Protein AF-A0A1H0LRN4-F1 (afdb_monomer)

InterPro domains:
  IPR011989 Armadillo-like helical [G3DSA:1.25.10.10] (49-184)
  IPR016024 Armadillo-type fold [SSF48371] (71-179)
  IPR021133 HEAT, type 2 [PS50077] (153-189)

Nearest PDB structures (foldseek):
  6veh-assembly1_A  TM=6.100E-01  e=1.090E-03  synthetic construct
  3l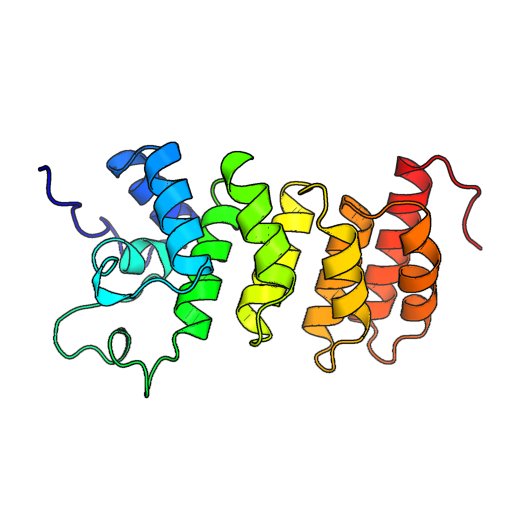tj-assembly1_A  TM=6.346E-01  e=2.729E-03  synthetic construct
  7p0h-assembly2_B  TM=6.155E-01  e=4.520E-03  synthetic construct
  7q1f-assembly2_T  TM=6.234E-01  e=6.524E-03  synthetic construct
  8aw4-assembly1_A  TM=6.725E-01  e=1.709E-02  synthetic construct

Secondary structure (DSSP, 8-state):
-PPPPPPS-TTS-HHHHHHHHHHHH-HHHHHHHHHHHHTT--GGGGTTTHHHHHS----TT-GGG-TTTS-HHHHHHHHHHHHHHS--GGGHHHHHHHTT-SSHHHHHHHHHHHHHHT-TT-HHHHHHHTT-SSHHHHHHHHHHHHHH--GGGHHHHHGGGG-SSHHHHHHHHHHHHHHHHHTTPPP--

Solvent-accessible surface area (backbone atoms only — not comparable to full-atom values): 10062 Å² total; per-residue (Å²): 128,86,74,80,67,78,70,96,57,52,86,49,57,54,69,56,31,44,50,54,50,32,74,73,59,35,64,70,58,44,49,52,52,22,42,39,28,41,73,62,50,67,62,82,84,40,49,75,52,48,33,33,58,67,51,45,75,61,54,95,88,37,61,68,69,35,53,88,80,37,48,62,58,56,51,16,22,33,14,33,47,43,46,59,70,55,79,62,77,89,46,37,65,52,38,39,55,27,36,69,44,94,46,70,57,26,17,41,30,21,27,51,29,28,34,74,70,48,32,70,80,31,28,68,38,23,57,65,34,52,72,43,90,51,60,69,40,20,25,33,13,24,43,17,32,26,52,38,36,57,82,89,44,49,62,68,36,55,65,28,54,73,40,94,47,68,66,30,18,56,26,13,53,56,14,51,54,38,37,28,68,74,68,73,47,74,87,80,130

Radius of gyration: 17.86 Å; Cα contacts (8 Å, |Δi|>4): 316; chains: 1; bounding box: 48×27×54 Å

Mean predicted aligned error: 3.23 Å

Foldseek 3Di:
DPDQDADPQLPDDLLVLLVVSCVRQPQVRLLVQLLCLLVPHQCVVVQRPVSSLPSDHDDVPDLCNPCVSPPSLVSSLSSLSSCLNGHDLVCLVSLLVQLPDPDLRSVLSSLSNCLRVVRENNLVSLLVQCPPPDLSSVLSSLSNCLRHNAPVCLVSLVVQCPPPDPSNVVSSVSSNVSRCVVHVNDDDD

pLDDT: mean 96.07, std 6.99, range [45.97, 98.94]

Structure (mmCIF, N/CA/C/O backbone):
data_AF-A0A1H0LRN4-F1
#
_entry.id   AF-A0A1H0LRN4-F1
#
loop_
_atom_site.group_PDB
_atom_site.id
_atom_site.type_symbol
_atom_site.label_atom_id
_atom_site.label_alt_id
_atom_site.label_comp_id
_atom_site.label_asym_id
_atom_site.label_entity_id
_atom_site.label_seq_id
_atom_site.pdbx_PDB_ins_code
_atom_site.Cartn_x
_atom_site.Cartn_y
_atom_site.Cartn_z
_atom_site.occupancy
_atom_site.B_iso_or_equiv
_atom_site.auth_seq_id
_atom_site.auth_comp_id
_atom_site.auth_asym_id
_atom_site.auth_atom_id
_atom_site.pdbx_PDB_model_num
ATOM 1 N N . MET A 1 1 ? 8.352 -4.056 -31.656 1.00 45.97 1 MET A N 1
ATOM 2 C CA . MET A 1 1 ? 8.046 -3.794 -30.234 1.00 45.97 1 MET A CA 1
ATOM 3 C C . MET A 1 1 ? 9.053 -2.771 -29.750 1.00 45.97 1 MET A C 1
ATOM 5 O O . MET A 1 1 ? 10.242 -3.058 -29.807 1.00 45.97 1 MET A O 1
ATOM 9 N N . SER A 1 2 ? 8.610 -1.554 -29.429 1.00 54.47 2 SER A N 1
ATOM 10 C CA . SER A 1 2 ? 9.516 -0.512 -28.933 1.00 54.47 2 SER A CA 1
ATOM 11 C C . SER A 1 2 ? 10.095 -0.978 -27.598 1.00 54.47 2 SER A C 1
ATOM 13 O O . SER A 1 2 ? 9.341 -1.268 -26.675 1.00 54.47 2 SER A O 1
ATOM 15 N N . ARG A 1 3 ? 11.416 -1.143 -27.528 1.00 84.56 3 ARG A N 1
ATOM 16 C CA . ARG A 1 3 ? 12.133 -1.520 -26.307 1.00 84.56 3 ARG A CA 1
ATOM 17 C C . ARG A 1 3 ? 11.965 -0.374 -25.305 1.00 84.56 3 ARG A C 1
ATOM 19 O O . ARG A 1 3 ? 12.307 0.753 -25.651 1.00 84.56 3 ARG A O 1
ATOM 26 N N . LEU A 1 4 ? 11.426 -0.645 -24.113 1.00 93.50 4 LEU A N 1
ATOM 27 C CA . LEU A 1 4 ? 11.363 0.338 -23.024 1.00 93.50 4 LEU A CA 1
ATOM 28 C C . LEU A 1 4 ? 12.795 0.860 -22.770 1.00 93.50 4 LEU A C 1
ATOM 30 O O . LEU A 1 4 ? 13.677 0.031 -22.508 1.00 93.50 4 LEU A O 1
ATOM 34 N N . PRO A 1 5 ? 13.076 2.168 -22.942 1.00 95.69 5 PRO A N 1
ATOM 35 C CA . PRO A 1 5 ? 14.395 2.717 -22.635 1.00 95.69 5 PRO A CA 1
ATOM 36 C C . PRO A 1 5 ? 14.685 2.626 -21.125 1.00 95.69 5 PRO A C 1
ATOM 38 O O . PRO A 1 5 ? 13.763 2.410 -20.344 1.00 95.69 5 PRO A O 1
ATOM 41 N N . PRO A 1 6 ? 15.952 2.752 -20.691 1.00 95.81 6 PRO A N 1
ATOM 42 C CA . PRO A 1 6 ? 16.257 2.946 -19.275 1.00 95.81 6 PRO A CA 1
ATOM 43 C C . PRO A 1 6 ? 15.811 4.346 -18.800 1.00 95.81 6 PRO A C 1
ATOM 45 O O . PRO A 1 6 ? 15.678 5.243 -19.641 1.00 95.81 6 PRO A O 1
ATOM 48 N N . PRO A 1 7 ? 15.652 4.564 -17.477 1.00 97.69 7 PRO A N 1
ATOM 49 C CA . PRO A 1 7 ? 15.333 5.880 -16.930 1.00 97.69 7 PRO A CA 1
ATOM 50 C C . PRO A 1 7 ? 16.326 6.964 -17.358 1.00 97.69 7 PRO A C 1
ATOM 52 O O . PRO A 1 7 ? 17.534 6.717 -17.393 1.00 97.69 7 PRO A O 1
ATOM 55 N N . ARG A 1 8 ? 15.831 8.179 -17.631 1.00 97.75 8 ARG A N 1
ATOM 56 C CA . ARG A 1 8 ? 16.677 9.335 -17.997 1.00 97.75 8 ARG A CA 1
ATOM 57 C C . ARG A 1 8 ? 17.650 9.727 -16.882 1.00 97.75 8 ARG A C 1
ATOM 59 O O . ARG A 1 8 ? 18.784 10.098 -17.168 1.00 97.75 8 ARG A O 1
ATOM 66 N N . ASP A 1 9 ? 17.189 9.652 -15.638 1.00 97.88 9 ASP A N 1
ATOM 67 C CA . ASP A 1 9 ? 17.959 9.912 -14.423 1.00 97.88 9 ASP A CA 1
ATOM 68 C C . ASP A 1 9 ? 17.519 8.920 -13.343 1.00 97.88 9 ASP A C 1
ATOM 70 O O . ASP A 1 9 ? 16.452 9.073 -12.754 1.00 97.88 9 ASP A O 1
ATOM 74 N N . LEU A 1 10 ? 18.325 7.881 -13.107 1.00 97.12 10 LEU A N 1
ATOM 75 C CA . LEU A 1 10 ? 17.999 6.816 -12.153 1.00 97.12 10 LEU A CA 1
ATOM 76 C C . LEU A 1 10 ? 17.983 7.306 -10.695 1.00 97.12 10 LEU A C 1
ATOM 78 O O . LEU A 1 10 ? 17.323 6.694 -9.857 1.00 97.12 10 LEU A O 1
ATOM 82 N N . GLU A 1 11 ? 18.679 8.403 -10.392 1.00 97.56 11 GLU A N 1
ATOM 83 C CA . GLU A 1 11 ? 18.747 8.975 -9.044 1.00 97.56 11 GLU A CA 1
ATOM 84 C C . GLU A 1 11 ? 17.559 9.902 -8.740 1.00 97.56 11 GLU A C 1
ATOM 86 O O . GLU A 1 11 ? 17.390 10.364 -7.606 1.00 97.56 11 GLU A O 1
ATOM 91 N N . ALA A 1 12 ? 16.696 10.154 -9.730 1.00 98.19 12 ALA A N 1
ATOM 92 C CA . ALA A 1 12 ? 15.503 10.960 -9.550 1.00 98.19 12 ALA A CA 1
ATOM 93 C C . ALA A 1 12 ? 14.559 10.357 -8.486 1.00 98.19 12 ALA A C 1
ATOM 95 O O . ALA A 1 12 ? 14.474 9.137 -8.311 1.00 98.19 12 ALA A O 1
ATOM 96 N N . PRO A 1 13 ? 13.763 11.190 -7.787 1.00 98.12 13 PRO A N 1
ATOM 97 C CA . PRO A 1 13 ? 12.775 10.692 -6.837 1.00 98.12 13 PRO A CA 1
ATOM 98 C C . PRO A 1 13 ? 11.816 9.682 -7.482 1.00 98.12 13 PRO A C 1
ATOM 100 O O . PRO A 1 13 ? 11.307 9.929 -8.573 1.00 98.12 13 PRO A O 1
ATOM 103 N N . ILE A 1 14 ? 11.468 8.604 -6.771 1.00 97.50 14 ILE A N 1
ATOM 104 C CA . ILE A 1 14 ? 10.595 7.528 -7.288 1.00 97.50 14 ILE A CA 1
ATOM 105 C C . ILE A 1 14 ? 9.316 8.028 -7.992 1.00 97.50 14 ILE A C 1
ATOM 107 O O . ILE A 1 14 ? 9.006 7.515 -9.063 1.00 97.50 14 ILE A O 1
ATOM 111 N N . PRO A 1 15 ? 8.575 9.043 -7.498 1.00 97.75 15 PRO A N 1
ATOM 112 C CA . PRO A 1 15 ? 7.403 9.542 -8.222 1.00 97.75 15 PRO A CA 1
ATOM 113 C C . PRO A 1 15 ? 7.721 10.110 -9.614 1.00 97.75 15 PRO A C 1
ATOM 115 O O . PRO A 1 15 ? 6.853 10.103 -10.481 1.00 97.75 15 PRO A O 1
ATOM 118 N N . VAL A 1 16 ? 8.928 10.649 -9.821 1.00 98.44 16 VAL A N 1
ATOM 119 C CA . VAL A 1 16 ? 9.401 11.135 -11.126 1.00 98.44 16 VAL A CA 1
ATOM 120 C C . VAL A 1 16 ? 9.649 9.949 -12.052 1.00 98.44 16 VAL A C 1
ATOM 122 O O . VAL A 1 16 ? 9.094 9.930 -13.146 1.00 98.44 16 VAL A O 1
ATOM 125 N N . LEU A 1 17 ? 10.379 8.937 -11.576 1.00 98.62 17 LEU A N 1
ATOM 126 C CA . LEU A 1 17 ? 10.634 7.705 -12.324 1.00 98.62 17 LEU A CA 1
ATOM 127 C C . LEU A 1 17 ? 9.333 6.995 -12.725 1.00 98.62 17 LEU A C 1
ATOM 129 O O . LEU A 1 17 ? 9.147 6.638 -13.883 1.00 98.62 17 LEU A O 1
ATOM 133 N N . VAL A 1 18 ? 8.388 6.842 -11.793 1.00 98.44 18 VAL A N 1
ATOM 134 C CA . VAL A 1 18 ? 7.088 6.211 -12.071 1.00 98.44 18 VAL A CA 1
ATOM 135 C C . VAL A 1 18 ? 6.316 6.972 -13.153 1.00 98.44 18 VAL A C 1
ATOM 137 O O . VAL A 1 18 ? 5.726 6.350 -14.032 1.00 98.44 18 VAL A O 1
ATOM 140 N N . ARG A 1 19 ? 6.326 8.312 -13.133 1.00 98.25 19 ARG A N 1
ATOM 141 C CA . ARG A 1 19 ? 5.667 9.104 -14.185 1.00 98.25 19 ARG A CA 1
ATOM 142 C C . ARG A 1 19 ? 6.342 8.932 -15.541 1.00 98.25 19 ARG A C 1
ATOM 144 O O . ARG A 1 19 ? 5.637 8.768 -16.528 1.00 98.25 19 ARG A O 1
ATOM 151 N N . GLU A 1 20 ? 7.672 8.910 -15.585 1.00 98.50 20 GLU A N 1
ATOM 152 C CA . GLU A 1 20 ? 8.417 8.638 -16.820 1.00 98.50 20 GLU A CA 1
ATOM 153 C C . GLU A 1 20 ? 8.073 7.251 -17.389 1.00 98.50 20 GLU A C 1
ATOM 155 O O . GLU A 1 20 ? 7.836 7.105 -18.586 1.00 98.50 20 GLU A O 1
ATOM 160 N N . LEU A 1 21 ? 7.957 6.234 -16.534 1.00 98.25 21 LEU A N 1
ATOM 161 C CA . LEU A 1 21 ? 7.525 4.905 -16.961 1.00 98.25 21 LEU A CA 1
ATOM 162 C C . LEU A 1 21 ? 6.124 4.927 -17.589 1.00 98.25 21 LEU A C 1
ATOM 164 O O . LEU A 1 21 ? 5.896 4.299 -18.623 1.00 98.25 21 LEU A O 1
ATOM 168 N N . VAL A 1 22 ? 5.190 5.665 -16.988 1.00 98.06 22 VAL A N 1
ATOM 169 C CA . VAL A 1 22 ? 3.825 5.817 -17.514 1.00 98.06 22 VAL A CA 1
ATOM 170 C C . VAL A 1 22 ? 3.815 6.572 -18.844 1.00 98.06 22 VAL A C 1
ATOM 172 O O . VAL A 1 22 ? 3.039 6.206 -19.724 1.00 98.06 22 VAL A O 1
ATOM 175 N N . GLU A 1 23 ? 4.692 7.562 -19.046 1.00 97.88 23 GLU A N 1
ATOM 176 C CA . GLU A 1 23 ? 4.874 8.218 -20.354 1.00 97.88 23 GLU A CA 1
ATOM 177 C C . GLU A 1 23 ? 5.292 7.216 -21.443 1.00 97.88 23 GLU A C 1
ATOM 179 O O . GLU A 1 23 ? 4.891 7.355 -22.599 1.00 97.88 23 GLU A O 1
ATOM 184 N N . HIS A 1 24 ? 6.081 6.197 -21.086 1.00 97.38 24 HIS A N 1
ATOM 185 C CA . HIS A 1 24 ? 6.545 5.174 -22.022 1.00 97.38 24 HIS A CA 1
ATOM 186 C C . HIS A 1 24 ? 5.536 4.047 -22.272 1.00 97.38 24 HIS A C 1
ATOM 188 O O . HIS A 1 24 ? 5.410 3.593 -23.410 1.00 97.38 24 HIS A O 1
ATOM 194 N N . LEU A 1 25 ? 4.846 3.574 -21.230 1.00 96.06 25 LEU A N 1
ATOM 195 C CA . LEU A 1 25 ? 3.952 2.412 -21.305 1.00 96.06 25 LEU A CA 1
ATOM 196 C C . LEU A 1 25 ? 2.483 2.775 -21.561 1.00 96.06 25 LEU A C 1
ATOM 198 O O . LEU A 1 25 ? 1.741 1.971 -22.123 1.00 96.06 25 LEU A O 1
ATOM 202 N N . GLY A 1 26 ? 2.053 3.962 -21.135 1.00 96.88 26 GLY A N 1
ATOM 203 C CA . GLY A 1 26 ? 0.645 4.290 -20.922 1.00 96.88 26 GLY A CA 1
ATOM 204 C C . GLY A 1 26 ? 0.119 3.783 -19.571 1.00 96.88 26 GLY A C 1
ATOM 205 O O . GLY A 1 26 ? 0.697 2.894 -18.945 1.00 96.88 26 GLY A O 1
ATOM 206 N N . GLY A 1 27 ? -1.004 4.354 -19.119 1.00 96.00 27 GLY A N 1
ATOM 207 C CA . GLY A 1 27 ? -1.574 4.087 -17.791 1.00 96.00 27 GLY A CA 1
ATOM 208 C C . GLY A 1 27 ? -2.014 2.636 -17.578 1.00 96.00 27 GLY A C 1
ATOM 209 O O . GLY A 1 27 ? -1.549 1.992 -16.644 1.00 96.00 27 GLY A O 1
ATOM 210 N N . ALA A 1 28 ? -2.854 2.089 -18.463 1.00 96.25 28 ALA A N 1
ATOM 211 C CA . ALA A 1 28 ? -3.372 0.728 -18.293 1.00 96.25 28 ALA A CA 1
ATOM 212 C C . ALA A 1 28 ? -2.270 -0.359 -18.320 1.00 96.25 28 ALA A C 1
ATOM 214 O O . ALA A 1 28 ? -2.266 -1.207 -17.427 1.00 96.25 28 ALA A O 1
ATOM 215 N N . PRO A 1 29 ? -1.285 -0.336 -19.246 1.00 97.06 29 PRO A N 1
ATOM 216 C CA . PRO A 1 29 ? -0.165 -1.279 -19.190 1.00 97.06 29 PRO A CA 1
ATOM 217 C C . PRO A 1 29 ? 0.711 -1.116 -17.942 1.00 97.06 29 PRO A C 1
ATOM 219 O O . PRO A 1 29 ? 1.163 -2.112 -17.385 1.00 97.06 29 PRO A O 1
ATOM 222 N N . PHE A 1 30 ? 0.927 0.116 -17.468 1.00 98.19 30 PHE A N 1
ATOM 223 C CA . PHE A 1 30 ? 1.636 0.357 -16.209 1.00 98.19 30 PHE A CA 1
ATOM 224 C C . PHE A 1 30 ? 0.916 -0.283 -15.014 1.00 98.19 30 PHE A C 1
ATOM 226 O O . PHE A 1 30 ? 1.556 -0.942 -14.191 1.00 98.19 30 PHE A O 1
ATOM 233 N N . VAL A 1 31 ? -0.407 -0.115 -14.936 1.00 98.44 31 VAL A N 1
ATOM 234 C CA . VAL A 1 31 ? -1.234 -0.711 -13.880 1.00 98.44 31 VAL A CA 1
ATOM 235 C C . VAL A 1 31 ? -1.128 -2.231 -13.928 1.00 98.44 31 VAL A C 1
ATOM 237 O O . VAL A 1 31 ? -0.822 -2.829 -12.902 1.00 98.44 31 VAL A O 1
ATOM 240 N N . ALA A 1 32 ? -1.267 -2.834 -15.114 1.00 98.19 32 ALA A N 1
ATOM 241 C CA . ALA A 1 32 ? -1.150 -4.280 -15.296 1.00 98.19 32 ALA A CA 1
ATOM 242 C C . ALA A 1 32 ? 0.199 -4.827 -14.800 1.00 98.19 32 ALA A C 1
ATOM 244 O O . ALA A 1 32 ? 0.230 -5.815 -14.071 1.00 98.19 32 ALA A O 1
ATOM 245 N N . VAL A 1 33 ? 1.311 -4.154 -15.121 1.00 98.25 33 VAL A N 1
ATOM 246 C CA . VAL A 1 33 ? 2.639 -4.543 -14.618 1.00 98.25 33 VAL A CA 1
ATOM 247 C C . VAL A 1 33 ? 2.715 -4.435 -13.096 1.00 98.25 33 VAL A C 1
ATOM 249 O O . VAL A 1 33 ? 3.216 -5.339 -12.433 1.00 98.25 33 VAL A O 1
ATOM 252 N N . CYS A 1 34 ? 2.207 -3.350 -12.510 1.00 98.69 34 CYS A N 1
ATOM 253 C CA . CYS A 1 34 ? 2.243 -3.180 -11.059 1.00 98.69 34 CYS A CA 1
ATOM 254 C C . CYS A 1 34 ? 1.401 -4.231 -10.323 1.00 98.69 34 CYS A C 1
ATOM 256 O O . CYS A 1 34 ? 1.823 -4.709 -9.269 1.00 98.69 34 CYS A O 1
ATOM 258 N N . THR A 1 35 ? 0.236 -4.596 -10.867 1.00 98.69 35 THR A N 1
ATOM 259 C CA . THR A 1 35 ? -0.619 -5.647 -10.301 1.00 98.69 35 THR A CA 1
ATOM 260 C C . THR A 1 35 ? -0.006 -7.033 -10.458 1.00 98.69 35 THR A C 1
ATOM 262 O O . THR A 1 35 ? -0.105 -7.833 -9.536 1.00 98.69 35 THR A O 1
ATOM 265 N N . ASP A 1 36 ? 0.669 -7.303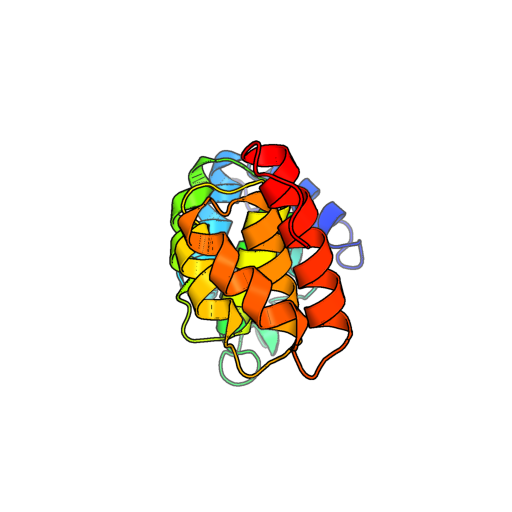 -11.577 1.00 98.38 36 ASP A N 1
ATOM 266 C CA . ASP A 1 36 ? 1.348 -8.578 -11.832 1.00 98.38 36 ASP A CA 1
ATOM 267 C C . ASP A 1 36 ? 2.537 -8.773 -10.876 1.00 98.38 36 ASP A C 1
ATOM 269 O O . ASP A 1 36 ? 2.642 -9.782 -10.176 1.00 98.38 36 ASP A O 1
ATOM 273 N N . LEU A 1 37 ? 3.363 -7.730 -10.722 1.00 98.44 37 LEU A N 1
ATOM 274 C CA . LEU A 1 37 ? 4.436 -7.695 -9.728 1.00 98.44 37 LEU A CA 1
ATOM 275 C C . LEU A 1 37 ? 3.902 -7.877 -8.306 1.00 98.44 37 LEU A C 1
ATOM 277 O O . LEU A 1 37 ? 4.460 -8.668 -7.555 1.00 98.44 37 LEU A O 1
ATOM 281 N N . LEU A 1 38 ? 2.825 -7.177 -7.927 1.00 98.69 38 LEU A N 1
ATOM 282 C CA . LEU A 1 38 ? 2.179 -7.352 -6.620 1.00 98.69 38 LEU A CA 1
ATOM 283 C C . LEU A 1 38 ? 1.654 -8.784 -6.428 1.00 98.69 38 LEU A C 1
ATOM 285 O O . LEU A 1 38 ? 1.773 -9.329 -5.335 1.00 98.69 38 LEU A O 1
ATOM 289 N N . GLY A 1 39 ? 1.135 -9.402 -7.490 1.00 97.94 39 GLY A N 1
ATOM 290 C CA . GLY A 1 39 ? 0.679 -10.792 -7.516 1.00 97.94 39 GLY A CA 1
ATOM 291 C C . GLY A 1 39 ? 1.797 -11.836 -7.436 1.00 97.94 39 GLY A C 1
ATOM 292 O O . GLY A 1 39 ? 1.503 -13.022 -7.316 1.00 97.94 39 GLY A O 1
ATOM 293 N N . GLY A 1 40 ? 3.067 -11.416 -7.459 1.00 97.25 40 GLY A N 1
ATOM 294 C CA . GLY A 1 40 ? 4.217 -12.312 -7.350 1.00 97.25 40 GLY A CA 1
ATOM 295 C C . GLY A 1 40 ? 4.693 -12.890 -8.679 1.00 97.25 40 GLY A C 1
ATOM 296 O O . GLY A 1 40 ? 5.280 -13.971 -8.679 1.00 97.25 40 GLY A O 1
ATOM 297 N N . ALA A 1 41 ? 4.454 -12.193 -9.792 1.00 96.69 41 ALA A N 1
ATOM 298 C CA . ALA A 1 41 ? 5.048 -12.547 -11.075 1.00 96.69 41 ALA A CA 1
ATOM 299 C C . ALA A 1 41 ? 6.579 -12.606 -11.010 1.00 96.69 41 ALA A C 1
ATOM 301 O O . ALA A 1 41 ? 7.218 -11.920 -10.203 1.00 96.69 41 ALA A O 1
ATOM 302 N N . ASP A 1 42 ? 7.168 -13.408 -11.898 1.00 94.25 42 ASP A N 1
ATOM 303 C CA . ASP A 1 42 ? 8.618 -13.526 -12.000 1.00 94.25 42 ASP A CA 1
ATOM 304 C C . ASP A 1 42 ? 9.234 -12.160 -12.341 1.00 94.25 42 ASP A C 1
ATOM 306 O O . ASP A 1 42 ? 8.953 -11.555 -13.380 1.00 94.25 42 ASP A O 1
ATOM 310 N N . ARG A 1 43 ? 10.128 -11.669 -11.473 1.00 93.12 43 ARG A N 1
ATOM 311 C CA . ARG A 1 43 ? 10.856 -10.410 -11.689 1.00 93.12 43 ARG A CA 1
ATOM 312 C C . ARG A 1 43 ? 11.616 -10.394 -13.018 1.00 93.12 43 ARG A C 1
ATOM 314 O O . ARG A 1 43 ? 11.837 -9.315 -13.571 1.00 93.12 43 ARG A O 1
ATOM 321 N N . GLY A 1 44 ? 12.024 -11.566 -13.518 1.00 93.94 44 GLY A N 1
ATOM 322 C CA . GLY A 1 44 ? 12.721 -11.749 -14.790 1.00 93.94 44 GLY A CA 1
ATOM 323 C C . GLY A 1 44 ? 11.932 -11.218 -15.988 1.00 93.94 44 GLY A C 1
ATOM 324 O O . GLY A 1 44 ? 12.525 -10.709 -16.941 1.00 93.94 44 GLY A O 1
ATOM 325 N N . GLU A 1 45 ? 10.602 -11.242 -15.909 1.00 94.56 45 GLU A N 1
ATOM 326 C CA . GLU A 1 45 ? 9.706 -10.734 -16.953 1.00 94.56 45 GLU A CA 1
ATOM 327 C C . GLU A 1 45 ? 9.600 -9.198 -16.939 1.00 94.56 45 GLU A C 1
ATOM 329 O O . GLU A 1 45 ? 9.236 -8.578 -17.940 1.00 94.56 45 GLU A O 1
ATOM 334 N N . HIS A 1 46 ? 10.014 -8.564 -15.837 1.00 95.94 46 HIS A N 1
ATOM 335 C CA . HIS A 1 46 ? 9.810 -7.139 -15.558 1.00 95.94 46 HIS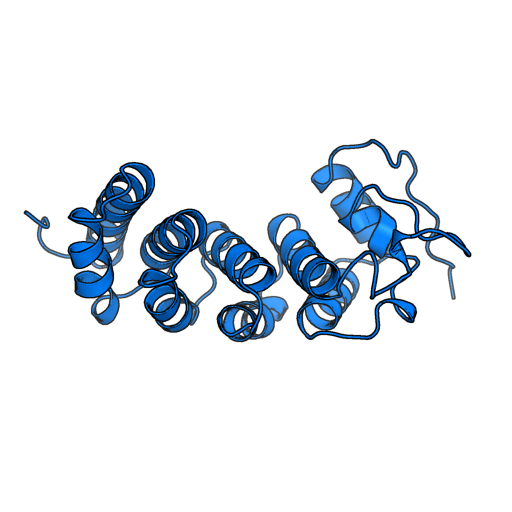 A CA 1
ATOM 336 C C . HIS A 1 46 ? 11.112 -6.345 -15.375 1.00 95.94 46 HIS A C 1
ATOM 338 O O . HIS A 1 46 ? 11.091 -5.196 -14.927 1.00 95.94 46 HIS A O 1
ATOM 344 N N . LEU A 1 47 ? 12.264 -6.908 -15.755 1.00 94.88 47 LEU A N 1
ATOM 345 C CA . LEU A 1 47 ? 13.592 -6.312 -15.516 1.00 94.88 47 LEU A CA 1
ATOM 346 C C . LEU A 1 47 ? 13.778 -4.904 -16.105 1.00 94.88 47 LEU A C 1
ATOM 348 O O . LEU A 1 47 ? 14.568 -4.125 -15.577 1.00 94.88 47 LEU A O 1
ATOM 352 N N . LEU A 1 48 ? 13.064 -4.556 -17.180 1.00 95.19 48 LEU A N 1
ATOM 353 C CA . LEU A 1 48 ? 13.119 -3.208 -17.763 1.00 95.19 48 LEU A CA 1
ATOM 354 C C . LEU A 1 48 ? 12.273 -2.185 -16.987 1.00 95.19 48 LEU A C 1
ATOM 356 O O . LEU A 1 48 ? 12.534 -0.989 -17.069 1.00 95.19 48 LEU A O 1
ATOM 360 N N . VAL A 1 49 ? 11.274 -2.644 -16.231 1.00 97.06 49 VAL A N 1
ATOM 361 C CA . VAL A 1 49 ? 10.359 -1.799 -15.452 1.00 97.06 49 VAL A CA 1
ATOM 362 C C . VAL A 1 49 ? 10.902 -1.538 -14.048 1.00 97.06 49 VAL A C 1
ATOM 364 O O . VAL A 1 49 ? 10.787 -0.426 -13.532 1.00 97.06 49 VAL A O 1
ATOM 367 N N . LEU A 1 50 ? 11.538 -2.536 -13.432 1.00 96.88 50 LEU A N 1
ATOM 368 C CA . LEU A 1 50 ? 12.015 -2.456 -12.050 1.00 96.88 50 LEU A CA 1
ATOM 369 C C . LEU A 1 50 ? 12.933 -1.255 -11.744 1.00 96.88 50 LEU A C 1
ATOM 371 O O . LEU A 1 50 ? 12.762 -0.675 -10.668 1.00 96.88 50 LEU A O 1
ATOM 375 N N . PRO A 1 51 ? 13.826 -0.780 -12.637 1.00 97.50 51 PRO A N 1
ATOM 376 C CA . PRO A 1 51 ? 14.600 0.436 -12.383 1.00 97.50 51 PRO A CA 1
ATOM 377 C C . PRO A 1 51 ? 13.734 1.668 -12.105 1.00 97.50 51 PRO A C 1
ATOM 379 O O . PRO A 1 51 ? 14.020 2.430 -11.185 1.00 97.50 51 PRO A O 1
ATOM 382 N N . TYR A 1 52 ? 12.618 1.821 -12.820 1.00 98.19 52 TYR A N 1
ATOM 383 C CA . TYR A 1 52 ? 11.687 2.932 -12.620 1.00 98.19 52 TYR A CA 1
ATOM 384 C C . TYR A 1 52 ? 10.934 2.846 -11.291 1.00 98.19 52 TYR A C 1
ATOM 386 O O . TYR A 1 52 ? 10.632 3.859 -10.663 1.00 98.19 52 TYR A O 1
ATOM 394 N N . LEU A 1 53 ? 10.625 1.630 -10.841 1.00 96.88 53 LEU A N 1
ATOM 395 C CA . LEU A 1 53 ? 9.925 1.434 -9.577 1.00 96.88 53 LEU A CA 1
ATOM 396 C C . LEU A 1 53 ? 10.851 1.552 -8.372 1.00 96.88 53 LEU A C 1
ATOM 398 O O . LEU A 1 53 ? 10.335 1.687 -7.264 1.00 96.88 53 LEU A O 1
ATOM 402 N N . THR A 1 54 ? 12.175 1.475 -8.552 1.00 94.19 54 THR A N 1
ATOM 403 C CA . THR A 1 54 ? 13.139 1.269 -7.457 1.00 94.19 54 THR A CA 1
ATOM 404 C C . THR A 1 54 ? 14.247 2.299 -7.341 1.00 94.19 54 THR A C 1
ATOM 406 O O . THR A 1 54 ? 14.689 2.530 -6.217 1.00 94.19 54 THR A O 1
ATOM 409 N N . GLY A 1 55 ? 14.680 2.906 -8.448 1.00 95.38 55 GLY A N 1
ATOM 410 C CA . GLY A 1 55 ? 15.929 3.667 -8.501 1.00 95.38 55 GLY A CA 1
ATOM 411 C C . GLY A 1 55 ? 17.185 2.783 -8.448 1.00 95.38 55 GLY A C 1
ATOM 412 O O . GLY A 1 55 ? 18.272 3.282 -8.176 1.00 95.38 55 GLY A O 1
ATOM 413 N N . HIS A 1 56 ? 17.059 1.470 -8.671 1.00 95.44 56 HIS A N 1
ATOM 414 C CA . HIS A 1 56 ? 18.185 0.535 -8.706 1.00 95.44 56 HIS A CA 1
ATOM 415 C C . HIS A 1 56 ? 18.390 -0.055 -10.099 1.00 95.44 56 HIS A C 1
ATOM 417 O O . HIS A 1 56 ? 17.450 -0.203 -10.881 1.00 95.44 56 HIS A O 1
ATOM 423 N N . THR A 1 57 ? 19.629 -0.427 -10.411 1.00 94.62 57 THR A N 1
ATOM 424 C CA . THR A 1 57 ? 19.933 -1.182 -11.625 1.00 94.62 57 THR A CA 1
ATOM 425 C C . THR A 1 57 ? 19.525 -2.642 -11.461 1.00 94.62 57 THR A C 1
ATOM 427 O O . THR A 1 57 ? 19.490 -3.184 -10.356 1.00 94.62 57 THR A O 1
ATOM 430 N N . PHE A 1 58 ? 19.186 -3.265 -12.585 1.00 94.00 58 PHE A N 1
ATOM 431 C CA . PHE A 1 58 ? 18.932 -4.698 -12.705 1.00 94.00 58 PHE A CA 1
ATOM 432 C C . PHE A 1 58 ? 19.727 -5.208 -13.906 1.00 94.00 58 PHE A C 1
ATOM 434 O O . PHE A 1 58 ? 19.153 -5.757 -14.844 1.00 94.00 58 PHE A O 1
ATOM 441 N N . ALA A 1 59 ? 21.033 -4.955 -13.943 1.00 91.88 59 ALA A N 1
ATOM 442 C CA . ALA A 1 59 ? 21.939 -5.498 -14.948 1.00 91.88 59 ALA A CA 1
ATOM 443 C C . ALA A 1 59 ? 22.300 -6.961 -14.636 1.00 91.88 59 ALA A C 1
ATOM 445 O O . ALA A 1 59 ? 22.037 -7.474 -13.547 1.00 91.88 59 ALA A O 1
ATOM 446 N N . ASP A 1 60 ? 22.873 -7.661 -15.615 1.00 91.12 60 ASP A N 1
ATOM 447 C CA . ASP A 1 60 ? 23.355 -9.028 -15.414 1.00 91.12 60 ASP A CA 1
ATOM 448 C C . ASP A 1 60 ? 24.457 -9.028 -14.340 1.00 91.12 60 ASP A C 1
ATOM 450 O O . ASP A 1 60 ? 25.450 -8.313 -14.467 1.00 91.12 60 ASP A O 1
ATOM 454 N N . GLY A 1 61 ? 24.279 -9.829 -13.286 1.00 90.38 61 GLY A N 1
ATOM 455 C CA . GLY A 1 61 ? 25.206 -9.903 -12.150 1.00 90.38 61 GLY A CA 1
ATOM 456 C C . GLY A 1 61 ? 24.895 -8.952 -10.988 1.00 90.38 61 GLY A C 1
ATOM 457 O O . GLY A 1 61 ? 25.538 -9.067 -9.946 1.00 90.38 61 GLY A O 1
ATOM 458 N N . ASP A 1 62 ? 23.905 -8.062 -11.118 1.00 93.62 62 ASP A N 1
ATOM 459 C CA . ASP A 1 62 ? 23.476 -7.217 -10.001 1.00 93.62 62 ASP A CA 1
ATOM 460 C C . ASP A 1 62 ? 22.778 -8.049 -8.917 1.00 93.62 62 ASP A C 1
ATOM 462 O O . ASP A 1 62 ? 21.899 -8.866 -9.202 1.00 93.62 62 ASP A O 1
ATOM 466 N N . ALA A 1 63 ? 23.095 -7.765 -7.651 1.00 92.50 63 ALA A N 1
ATOM 467 C CA . ALA A 1 63 ? 22.462 -8.415 -6.500 1.00 92.50 63 ALA A CA 1
ATOM 468 C C . ALA A 1 63 ? 20.933 -8.231 -6.470 1.00 92.50 63 ALA A C 1
ATOM 470 O O . ALA A 1 63 ? 20.220 -9.071 -5.936 1.00 92.50 63 ALA A O 1
ATOM 471 N N . THR A 1 64 ? 20.411 -7.160 -7.074 1.00 92.00 64 THR A N 1
ATOM 472 C CA . THR A 1 64 ? 18.969 -6.879 -7.187 1.00 92.00 64 THR A CA 1
ATOM 473 C C . THR A 1 64 ? 18.208 -7.933 -7.991 1.00 92.00 64 THR A C 1
ATOM 475 O O . THR A 1 64 ? 16.990 -8.062 -7.847 1.00 92.00 64 THR A O 1
ATOM 478 N N . ARG A 1 65 ? 18.899 -8.711 -8.830 1.00 92.38 65 ARG A N 1
ATOM 479 C CA . ARG A 1 65 ? 18.305 -9.832 -9.566 1.00 92.38 65 ARG A CA 1
ATOM 480 C C . ARG A 1 65 ? 18.289 -11.138 -8.787 1.00 92.38 65 ARG A C 1
ATOM 482 O O . ARG A 1 65 ? 17.531 -12.021 -9.164 1.00 92.38 65 ARG A O 1
ATOM 489 N N . ASP A 1 66 ? 19.103 -11.256 -7.748 1.00 92.31 66 ASP A N 1
ATOM 490 C CA . ASP A 1 66 ? 19.233 -12.469 -6.951 1.00 92.31 66 ASP A CA 1
ATOM 491 C C . ASP A 1 66 ? 18.146 -12.512 -5.860 1.00 92.31 66 ASP A C 1
ATOM 493 O O . ASP A 1 66 ? 18.158 -11.657 -4.969 1.00 92.31 66 ASP A O 1
ATOM 497 N N . PRO A 1 67 ? 17.201 -13.473 -5.897 1.00 92.12 67 PRO A N 1
ATOM 498 C CA . PRO A 1 67 ? 16.160 -13.600 -4.880 1.00 92.12 67 PRO A CA 1
ATOM 499 C C . PRO A 1 67 ? 16.695 -13.918 -3.480 1.00 92.12 67 PRO A C 1
ATOM 501 O O . PRO A 1 67 ? 16.048 -13.550 -2.499 1.00 92.12 67 PRO A O 1
ATOM 504 N N . ASP A 1 68 ? 17.869 -14.547 -3.367 1.00 92.50 68 ASP A N 1
ATOM 505 C CA . ASP A 1 68 ? 18.458 -14.886 -2.068 1.00 92.50 68 ASP A CA 1
ATOM 506 C C . ASP A 1 68 ? 18.999 -13.633 -1.366 1.00 92.50 68 ASP A C 1
ATOM 508 O O . ASP A 1 68 ? 18.864 -13.472 -0.150 1.00 92.50 68 ASP A O 1
ATOM 512 N N . THR A 1 69 ? 19.567 -12.704 -2.139 1.00 92.44 69 THR A N 1
ATOM 513 C CA . THR A 1 69 ? 20.054 -11.419 -1.620 1.00 92.44 69 THR A CA 1
ATOM 514 C C . THR A 1 69 ? 18.934 -10.377 -1.521 1.00 92.44 69 THR A C 1
ATOM 516 O O . THR A 1 69 ? 18.888 -9.586 -0.576 1.00 92.44 69 THR A O 1
ATOM 519 N N . TRP A 1 70 ? 18.013 -10.365 -2.486 1.00 92.12 70 TRP A N 1
ATOM 520 C CA . TRP A 1 70 ? 16.868 -9.459 -2.552 1.00 92.12 70 TRP A CA 1
ATOM 521 C C . TRP A 1 70 ? 15.582 -10.264 -2.702 1.00 92.12 70 TRP A C 1
ATOM 523 O O . TRP A 1 70 ? 15.165 -10.490 -3.833 1.00 92.12 70 TRP A O 1
ATOM 533 N N . PRO A 1 71 ? 14.907 -10.652 -1.609 1.00 95.00 71 PRO A N 1
ATOM 534 C CA . PRO A 1 71 ? 13.696 -11.470 -1.681 1.00 95.00 71 PRO A CA 1
ATOM 535 C C . PRO A 1 71 ? 12.554 -10.819 -2.469 1.00 95.00 71 PRO A C 1
ATOM 537 O O . PRO A 1 71 ? 12.372 -9.598 -2.430 1.00 95.00 71 PRO A O 1
ATOM 540 N N . ASP A 1 72 ? 11.730 -11.634 -3.135 1.00 95.06 72 ASP A N 1
ATOM 541 C CA . ASP A 1 72 ? 10.618 -11.157 -3.979 1.00 95.06 72 ASP A CA 1
ATOM 542 C C . ASP A 1 72 ? 9.535 -10.382 -3.217 1.00 95.06 72 ASP A C 1
ATOM 544 O O . ASP A 1 72 ? 8.761 -9.651 -3.832 1.00 95.06 72 ASP A O 1
ATOM 548 N N . LEU A 1 73 ? 9.512 -10.432 -1.880 1.00 96.75 73 LEU A N 1
ATOM 549 C CA . LEU A 1 73 ? 8.663 -9.541 -1.082 1.00 96.75 73 LEU A CA 1
ATOM 550 C C . LEU A 1 73 ? 8.902 -8.061 -1.426 1.00 96.75 73 LEU A C 1
ATOM 552 O O . LEU A 1 73 ? 7.978 -7.249 -1.380 1.00 96.75 73 LEU A O 1
ATOM 556 N N . TRP A 1 74 ? 10.134 -7.690 -1.795 1.00 96.38 74 TRP A N 1
ATOM 557 C CA . TRP A 1 74 ? 10.447 -6.328 -2.220 1.00 96.38 74 TRP A CA 1
ATOM 558 C C . TRP A 1 74 ? 9.840 -6.016 -3.580 1.00 96.38 74 TRP A C 1
ATOM 560 O O . TRP A 1 74 ? 9.264 -4.943 -3.746 1.00 96.38 74 TRP A O 1
ATOM 570 N N . VAL A 1 75 ? 9.901 -6.969 -4.509 1.00 96.50 75 VAL A N 1
ATOM 571 C CA . VAL A 1 75 ? 9.320 -6.858 -5.850 1.00 96.50 75 VAL A CA 1
ATOM 572 C C . VAL A 1 75 ? 7.809 -6.647 -5.762 1.00 96.50 75 VAL A C 1
ATOM 574 O O . VAL A 1 75 ? 7.302 -5.660 -6.302 1.00 96.50 75 VAL A O 1
ATOM 577 N N . ARG A 1 76 ? 7.111 -7.472 -4.970 1.00 98.38 76 ARG A N 1
ATOM 578 C CA . ARG A 1 76 ? 5.667 -7.319 -4.725 1.00 98.38 76 ARG A CA 1
ATOM 579 C C . ARG A 1 76 ? 5.334 -5.965 -4.100 1.00 98.38 76 ARG A C 1
ATOM 581 O O . ARG A 1 76 ? 4.448 -5.243 -4.562 1.00 98.38 76 ARG A O 1
ATOM 588 N N . ALA A 1 77 ? 6.109 -5.547 -3.098 1.00 98.12 77 ALA A N 1
ATOM 589 C CA . ALA A 1 77 ? 5.935 -4.242 -2.468 1.00 98.12 77 ALA A CA 1
ATOM 590 C C . ALA A 1 77 ? 6.207 -3.061 -3.417 1.00 98.12 77 ALA A C 1
ATOM 592 O O . ALA A 1 77 ? 5.620 -1.991 -3.247 1.00 98.12 77 ALA A O 1
ATOM 593 N N . TRP A 1 78 ? 7.089 -3.211 -4.405 1.00 97.50 78 TRP A N 1
ATOM 594 C CA . TRP A 1 78 ? 7.347 -2.175 -5.404 1.00 97.50 78 TRP A CA 1
ATOM 595 C C . TRP A 1 78 ? 6.253 -2.084 -6.459 1.00 97.50 78 TRP A C 1
ATOM 597 O O . TRP A 1 78 ? 5.934 -0.961 -6.851 1.00 97.50 78 TRP A O 1
ATOM 607 N N . GLY A 1 79 ? 5.629 -3.207 -6.829 1.00 98.25 79 GLY A N 1
ATOM 608 C CA . GLY A 1 79 ? 4.386 -3.210 -7.605 1.00 98.25 79 GLY A CA 1
ATOM 609 C C . GLY A 1 79 ? 3.318 -2.347 -6.926 1.00 98.25 79 GLY A C 1
ATOM 610 O O . GLY A 1 79 ? 2.859 -1.354 -7.491 1.00 98.25 79 GLY A O 1
ATOM 611 N N . ALA A 1 80 ? 3.043 -2.604 -5.642 1.00 98.56 80 ALA A N 1
ATOM 612 C CA . ALA A 1 80 ? 2.131 -1.766 -4.855 1.00 98.56 80 ALA A CA 1
ATOM 613 C C . ALA A 1 80 ? 2.598 -0.298 -4.727 1.00 98.56 80 ALA A C 1
ATOM 615 O O . ALA A 1 80 ? 1.781 0.622 -4.757 1.00 98.56 80 ALA A O 1
ATOM 616 N N . ARG A 1 81 ? 3.908 -0.026 -4.616 1.00 97.75 81 ARG A N 1
ATOM 617 C CA . ARG A 1 81 ? 4.430 1.356 -4.578 1.00 97.75 81 ARG A CA 1
ATOM 618 C C . ARG A 1 81 ? 4.195 2.104 -5.892 1.00 97.75 81 ARG A C 1
ATOM 620 O O . ARG A 1 81 ? 3.953 3.308 -5.848 1.00 97.75 81 ARG A O 1
ATOM 627 N N . GLY A 1 82 ? 4.266 1.425 -7.036 1.00 98.38 82 GLY A N 1
ATOM 628 C CA . GLY A 1 82 ? 3.891 2.013 -8.322 1.00 98.38 82 GLY A CA 1
ATOM 629 C C . GLY A 1 82 ? 2.464 2.562 -8.268 1.00 98.38 82 GLY A C 1
ATOM 630 O O . GLY A 1 82 ? 2.251 3.750 -8.523 1.00 98.38 82 GLY A O 1
ATOM 631 N N . LEU A 1 83 ? 1.533 1.733 -7.787 1.00 98.69 83 LEU A N 1
ATOM 632 C CA . LEU A 1 83 ? 0.116 2.074 -7.611 1.00 98.69 83 LEU A CA 1
ATOM 633 C C . LEU A 1 83 ? -0.118 3.219 -6.608 1.00 98.69 83 LEU A C 1
ATOM 635 O O . LEU A 1 83 ? -1.059 4.000 -6.736 1.00 98.69 83 LEU A O 1
ATOM 639 N N . LEU A 1 84 ? 0.765 3.389 -5.619 1.00 98.44 84 LEU A N 1
ATOM 640 C CA . LEU A 1 84 ? 0.711 4.531 -4.697 1.00 98.44 84 LEU A CA 1
ATOM 641 C C . LEU A 1 84 ? 0.936 5.876 -5.414 1.00 98.44 84 LEU A C 1
ATOM 643 O O . LEU A 1 84 ? 0.396 6.907 -4.997 1.00 98.44 84 LEU A O 1
ATOM 647 N N . HIS A 1 85 ? 1.770 5.883 -6.456 1.00 97.88 85 HIS A N 1
ATOM 648 C CA . HIS A 1 85 ? 2.170 7.094 -7.171 1.00 97.88 85 HIS A CA 1
ATOM 649 C C . HIS A 1 85 ? 1.306 7.386 -8.396 1.00 97.88 85 HIS A C 1
ATOM 651 O O . HIS A 1 85 ? 1.039 8.559 -8.660 1.00 97.88 85 HIS A O 1
ATOM 657 N N . VAL A 1 86 ? 0.861 6.352 -9.108 1.00 97.75 86 VAL A N 1
ATOM 658 C CA . VAL A 1 86 ? -0.071 6.454 -10.236 1.00 97.75 86 VAL A CA 1
ATOM 659 C C . VAL A 1 86 ? -1.148 5.394 -10.057 1.00 97.75 86 VAL A C 1
ATOM 661 O O . VAL A 1 86 ? -0.826 4.225 -9.883 1.00 97.75 86 VAL A O 1
ATOM 664 N N . TRP A 1 87 ? -2.411 5.815 -10.082 1.00 98.06 87 TRP A N 1
ATOM 665 C CA . TRP A 1 87 ? -3.553 4.987 -9.706 1.00 98.06 87 TRP A CA 1
ATOM 666 C C . TRP A 1 87 ? -4.571 4.851 -10.832 1.00 98.06 87 TRP A C 1
ATOM 668 O O . TRP A 1 87 ? -4.784 5.795 -11.593 1.00 98.06 87 TRP A O 1
ATOM 678 N N . ASP A 1 88 ? -5.205 3.685 -10.873 1.00 98.00 88 ASP A N 1
ATOM 679 C CA . ASP A 1 88 ? -6.390 3.362 -11.657 1.00 98.00 88 ASP A CA 1
ATOM 680 C C . ASP A 1 88 ? -7.195 2.320 -10.864 1.00 98.00 88 ASP A C 1
ATOM 682 O O . ASP A 1 88 ? -6.607 1.397 -10.290 1.00 98.00 88 ASP A O 1
ATOM 686 N N . ASP A 1 89 ? -8.522 2.449 -10.829 1.00 97.69 89 ASP A N 1
ATOM 687 C CA . ASP A 1 89 ? -9.392 1.574 -10.035 1.00 97.69 89 ASP A CA 1
ATOM 688 C C . ASP A 1 89 ? -9.367 0.112 -10.505 1.00 97.69 89 ASP A C 1
ATOM 690 O O . ASP A 1 89 ? -9.711 -0.777 -9.722 1.00 97.69 89 ASP A O 1
ATOM 694 N N . LEU A 1 90 ? -8.875 -0.168 -11.722 1.00 97.00 90 LEU A N 1
ATOM 695 C CA . LEU A 1 90 ? -8.582 -1.529 -12.188 1.00 97.00 90 LEU A CA 1
ATOM 696 C C . LEU A 1 90 ? -7.587 -2.277 -11.280 1.00 97.00 90 LEU A C 1
ATOM 698 O O . LEU A 1 90 ? -7.535 -3.505 -11.314 1.00 97.00 90 LEU A O 1
ATOM 702 N N . ALA A 1 91 ? -6.805 -1.568 -10.461 1.00 98.56 91 ALA A N 1
ATOM 703 C CA . ALA A 1 91 ? -5.874 -2.167 -9.510 1.00 98.56 91 ALA A CA 1
ATOM 704 C C . ALA A 1 91 ? -6.501 -2.528 -8.150 1.00 98.56 91 ALA A C 1
ATOM 706 O O . ALA A 1 91 ? -5.814 -3.117 -7.311 1.00 98.56 91 ALA A O 1
ATOM 707 N N . SER A 1 92 ? -7.767 -2.170 -7.904 1.00 98.69 92 SER A N 1
ATOM 708 C CA . SER A 1 92 ? -8.407 -2.304 -6.585 1.00 98.69 92 SER A CA 1
ATOM 709 C C . SER A 1 92 ? -8.360 -3.734 -6.056 1.00 98.69 92 SER A C 1
ATOM 711 O O . SER A 1 92 ? -7.868 -3.954 -4.949 1.00 98.69 92 SER A O 1
ATOM 713 N N . ASP A 1 93 ? -8.768 -4.714 -6.866 1.00 98.75 93 ASP A N 1
ATOM 714 C CA . ASP A 1 93 ? -8.802 -6.124 -6.460 1.00 98.75 93 ASP A CA 1
ATOM 715 C C . ASP A 1 93 ? -7.411 -6.646 -6.081 1.00 98.75 93 ASP A C 1
ATOM 717 O O . ASP A 1 93 ? -7.254 -7.349 -5.082 1.00 98.75 93 ASP A O 1
ATOM 721 N N . ALA A 1 94 ? -6.378 -6.249 -6.831 1.00 98.75 94 ALA A N 1
ATOM 722 C CA . ALA A 1 94 ? -5.000 -6.631 -6.542 1.00 98.75 94 ALA A CA 1
ATOM 723 C C . ALA A 1 94 ? -4.506 -6.027 -5.217 1.00 98.75 94 ALA A C 1
ATOM 725 O O . ALA A 1 94 ? -3.837 -6.707 -4.440 1.00 98.75 94 ALA A O 1
ATOM 726 N N . VAL A 1 95 ? -4.860 -4.770 -4.923 1.00 98.88 95 VAL A N 1
ATOM 727 C CA . VAL A 1 95 ? -4.512 -4.115 -3.650 1.00 98.88 95 VAL A CA 1
ATOM 728 C C . VAL A 1 95 ? -5.248 -4.758 -2.479 1.00 98.88 95 VAL A C 1
ATOM 730 O O . VAL A 1 95 ? -4.629 -5.004 -1.444 1.00 98.88 95 VAL A O 1
ATOM 733 N N . VAL A 1 96 ? -6.540 -5.064 -2.632 1.00 98.88 96 VAL A N 1
ATOM 734 C CA . VAL A 1 96 ? -7.333 -5.755 -1.603 1.00 98.88 96 VAL A CA 1
ATOM 735 C C . VAL A 1 96 ? -6.756 -7.144 -1.327 1.00 98.88 96 VAL A C 1
ATOM 737 O O . VAL A 1 96 ? -6.542 -7.493 -0.164 1.00 98.88 96 VAL A O 1
ATOM 740 N N . ALA A 1 97 ? -6.426 -7.908 -2.371 1.00 98.75 97 ALA A N 1
ATOM 741 C CA . ALA A 1 97 ? -5.770 -9.206 -2.232 1.00 98.75 97 ALA A CA 1
ATOM 742 C C . ALA A 1 97 ? -4.396 -9.088 -1.547 1.00 98.75 97 ALA A C 1
ATOM 744 O O . ALA A 1 97 ? -4.085 -9.866 -0.644 1.00 98.75 97 ALA A O 1
ATOM 745 N N . GLY A 1 98 ? -3.604 -8.071 -1.905 1.00 98.69 98 GLY A N 1
ATOM 746 C CA . GLY A 1 98 ? -2.272 -7.822 -1.349 1.00 98.69 98 GLY A CA 1
ATOM 747 C C . GLY A 1 98 ? -2.246 -7.491 0.150 1.00 98.69 98 GLY A C 1
ATOM 748 O O . GLY A 1 98 ? -1.208 -7.639 0.791 1.00 98.69 98 GLY A O 1
ATOM 749 N N . LEU A 1 99 ? -3.375 -7.111 0.761 1.00 98.81 99 LEU A N 1
ATOM 750 C CA . LEU A 1 99 ? -3.487 -6.986 2.225 1.00 98.81 99 LEU A CA 1
ATOM 751 C C . LEU A 1 99 ? -3.363 -8.336 2.950 1.00 98.81 99 LEU A C 1
ATOM 753 O O . LEU A 1 99 ? -3.118 -8.361 4.154 1.00 98.81 99 LEU A O 1
ATOM 757 N N . GLY A 1 100 ? -3.558 -9.448 2.239 1.00 98.25 100 GLY A N 1
ATOM 758 C CA . GLY A 1 100 ? -3.364 -10.809 2.737 1.00 98.25 100 GLY A CA 1
ATOM 759 C C . GLY A 1 100 ? -1.993 -11.409 2.421 1.00 98.25 100 GLY A C 1
ATOM 760 O O . GLY A 1 100 ? -1.839 -12.618 2.583 1.00 98.25 100 GLY A O 1
ATOM 761 N N . ASP A 1 101 ? -1.028 -10.616 1.940 1.00 98.56 101 ASP A N 1
ATOM 762 C CA . ASP A 1 101 ? 0.317 -11.113 1.634 1.00 98.56 101 ASP A CA 1
ATOM 763 C C . ASP A 1 101 ? 0.973 -11.736 2.878 1.00 98.56 101 ASP A C 1
ATOM 765 O O . ASP A 1 101 ? 0.822 -11.246 4.000 1.00 98.56 101 ASP A O 1
ATOM 769 N N . VAL A 1 102 ? 1.706 -12.832 2.667 1.00 95.75 102 VAL A N 1
ATOM 770 C CA . VAL A 1 102 ? 2.426 -13.550 3.728 1.00 95.75 102 VAL A CA 1
ATOM 771 C C . VAL A 1 102 ? 3.532 -12.700 4.350 1.00 95.75 102 VAL A C 1
ATOM 773 O O . VAL A 1 102 ? 3.870 -12.880 5.518 1.00 95.75 102 VAL A O 1
ATOM 776 N N . ASP A 1 103 ? 4.084 -11.762 3.579 1.00 97.69 103 ASP A N 1
ATOM 777 C CA . ASP A 1 103 ? 5.107 -10.836 4.019 1.00 97.69 103 ASP A CA 1
ATOM 778 C C . ASP A 1 103 ? 4.489 -9.501 4.444 1.00 97.69 103 ASP A C 1
ATOM 780 O O . ASP A 1 103 ? 3.653 -8.898 3.768 1.00 97.69 103 ASP A O 1
ATOM 784 N N . TRP A 1 104 ? 4.993 -8.954 5.550 1.00 97.31 104 TRP A N 1
ATOM 785 C CA . TRP A 1 104 ? 4.487 -7.694 6.099 1.00 97.31 104 TRP A CA 1
ATOM 786 C C . TRP A 1 104 ? 4.635 -6.509 5.131 1.00 97.31 104 TRP A C 1
ATOM 788 O O . TRP A 1 104 ? 3.900 -5.527 5.238 1.00 97.31 104 TRP A O 1
ATOM 798 N N . ARG A 1 105 ? 5.629 -6.536 4.230 1.00 98.00 105 ARG 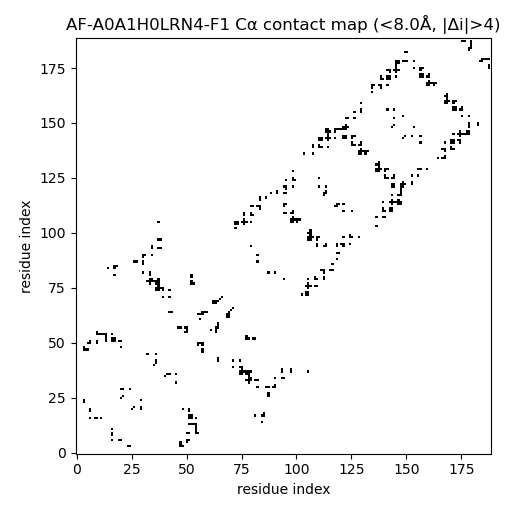A N 1
ATOM 799 C CA . ARG A 1 105 ? 6.019 -5.361 3.438 1.00 98.00 105 ARG A CA 1
ATOM 800 C C . ARG A 1 105 ? 5.069 -5.077 2.267 1.00 98.00 105 ARG A C 1
ATOM 802 O O . ARG A 1 10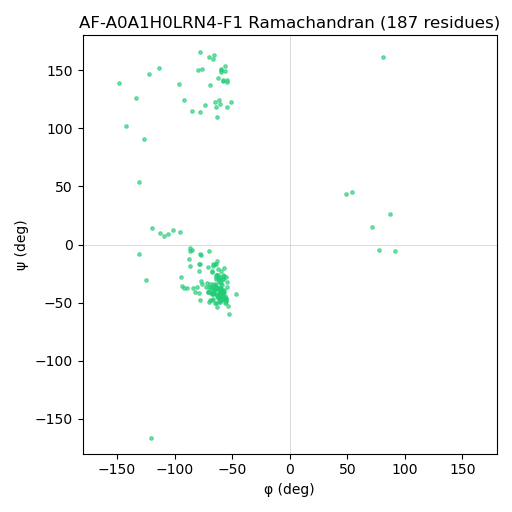5 ? 4.678 -3.911 2.150 1.00 98.00 105 ARG A O 1
ATOM 809 N N . PRO A 1 106 ? 4.679 -6.053 1.423 1.00 98.62 106 PRO A N 1
ATOM 810 C CA . PRO A 1 106 ? 3.622 -5.842 0.434 1.00 98.62 106 PRO A CA 1
ATOM 811 C C . PRO A 1 106 ? 2.290 -5.450 1.078 1.00 98.62 106 PRO A C 1
ATOM 813 O O . PRO A 1 106 ? 1.691 -4.461 0.653 1.00 98.62 106 PRO A O 1
ATOM 816 N N . ALA A 1 107 ? 1.893 -6.124 2.163 1.00 98.69 107 ALA A N 1
ATOM 817 C CA . ALA A 1 107 ? 0.672 -5.805 2.902 1.00 98.69 107 ALA A CA 1
ATOM 818 C C . ALA A 1 107 ? 0.685 -4.366 3.457 1.00 98.69 107 ALA A C 1
ATOM 820 O O . ALA A 1 107 ? -0.267 -3.607 3.270 1.00 98.69 107 ALA A O 1
ATOM 821 N N . GLU A 1 108 ? 1.799 -3.926 4.060 1.00 98.75 108 GLU A N 1
ATOM 822 C CA . GLU A 1 108 ? 1.975 -2.535 4.502 1.00 98.75 108 GLU A CA 1
ATOM 823 C C . GLU A 1 108 ? 1.877 -1.538 3.337 1.00 98.75 108 GLU A C 1
ATOM 825 O O . GLU A 1 108 ? 1.336 -0.440 3.497 1.00 98.75 108 GLU A O 1
ATOM 830 N N . MET A 1 109 ? 2.416 -1.880 2.164 1.00 98.81 109 MET A N 1
ATOM 831 C CA . MET A 1 109 ? 2.302 -1.010 0.997 1.00 98.81 109 MET A CA 1
ATOM 832 C C . MET A 1 109 ? 0.858 -0.938 0.493 1.00 98.81 109 MET A C 1
ATOM 834 O O . MET A 1 109 ? 0.381 0.162 0.225 1.00 98.81 109 MET A O 1
ATOM 838 N N . CYS A 1 110 ? 0.135 -2.057 0.460 1.00 98.94 110 CYS A N 1
ATOM 839 C CA . CYS A 1 110 ? -1.282 -2.085 0.098 1.00 98.94 110 CYS A CA 1
ATOM 840 C C . CYS A 1 110 ? -2.133 -1.240 1.055 1.00 98.94 110 CYS A C 1
ATOM 842 O O . CYS A 1 110 ? -2.984 -0.487 0.595 1.00 98.94 110 CYS A O 1
ATOM 844 N N . LEU A 1 111 ? -1.833 -1.232 2.360 1.00 98.94 111 LEU A N 1
ATOM 845 C CA . LEU A 1 111 ? -2.477 -0.319 3.316 1.00 98.94 111 LEU A CA 1
ATOM 846 C C . LEU A 1 111 ? -2.260 1.160 2.962 1.00 98.94 111 LEU A C 1
ATOM 848 O O . LEU A 1 111 ? -3.168 1.980 3.098 1.00 98.94 111 LEU A O 1
ATOM 852 N N . LYS A 1 112 ? -1.054 1.528 2.509 1.00 98.88 112 LYS A N 1
ATOM 853 C CA . LYS A 1 112 ? -0.750 2.905 2.078 1.00 98.88 112 LYS A CA 1
ATOM 854 C C . LYS A 1 112 ? -1.524 3.277 0.819 1.00 98.88 112 LYS A C 1
ATOM 856 O O . LYS A 1 112 ? -2.021 4.398 0.746 1.00 98.88 112 LYS A O 1
ATOM 861 N N . VAL A 1 113 ? -1.611 2.358 -0.142 1.00 98.88 113 VAL A N 1
ATOM 862 C CA . VAL A 1 113 ? -2.369 2.539 -1.387 1.00 98.88 113 VAL A CA 1
ATOM 863 C C . VAL A 1 113 ? -3.857 2.687 -1.071 1.00 98.88 113 VAL A C 1
ATOM 865 O O . VAL A 1 113 ? -4.450 3.693 -1.452 1.00 98.88 113 VAL A O 1
ATOM 868 N N . ALA A 1 114 ? -4.417 1.775 -0.270 1.00 98.88 114 ALA A N 1
ATOM 869 C CA . ALA A 1 114 ? -5.811 1.806 0.164 1.00 98.88 114 ALA A CA 1
ATOM 870 C C . ALA A 1 114 ? -6.176 3.113 0.873 1.00 98.88 114 ALA A C 1
ATOM 872 O O . ALA A 1 114 ? -7.173 3.741 0.537 1.00 98.88 114 ALA A O 1
ATOM 873 N N . ALA A 1 115 ? -5.333 3.571 1.801 1.00 98.81 115 ALA A N 1
ATOM 874 C CA . ALA A 1 115 ? -5.554 4.832 2.501 1.00 98.81 115 ALA A CA 1
ATOM 875 C C . ALA A 1 115 ? -5.454 6.062 1.585 1.00 98.81 115 ALA A C 1
ATOM 877 O O . ALA A 1 115 ? -6.114 7.067 1.833 1.00 98.81 115 ALA A O 1
ATOM 878 N N . ARG A 1 116 ? -4.572 6.029 0.576 1.00 98.69 116 ARG A N 1
ATOM 879 C CA . ARG A 1 116 ? -4.305 7.183 -0.291 1.00 98.69 116 ARG A CA 1
ATOM 880 C C . ARG A 1 116 ? -5.354 7.361 -1.384 1.00 98.69 116 ARG A C 1
ATOM 882 O O . ARG A 1 116 ? -5.644 8.506 -1.721 1.00 98.69 116 ARG A O 1
ATOM 889 N N . HIS A 1 117 ? -5.855 6.259 -1.928 1.00 98.62 117 HIS A N 1
ATOM 890 C CA . HIS A 1 117 ? -6.789 6.262 -3.057 1.00 98.62 117 HIS A CA 1
ATOM 891 C C . HIS A 1 117 ? -8.187 5.776 -2.674 1.00 98.62 117 HIS A C 1
ATOM 893 O O . HIS A 1 117 ? -9.009 5.555 -3.548 1.00 98.62 117 HIS A O 1
ATOM 899 N N . GLU A 1 118 ? -8.446 5.617 -1.373 1.00 98.44 118 GLU A N 1
ATOM 900 C CA . GLU A 1 118 ? -9.742 5.204 -0.823 1.00 98.44 118 GLU A CA 1
ATOM 901 C C . GLU A 1 118 ? -10.271 3.896 -1.443 1.00 98.44 118 GLU A C 1
ATOM 903 O O . GLU A 1 118 ? -11.444 3.774 -1.787 1.00 98.44 118 GLU A O 1
ATOM 908 N N . VAL A 1 119 ? -9.390 2.895 -1.571 1.00 98.69 119 VAL A N 1
ATOM 909 C CA . VAL A 1 119 ? -9.703 1.605 -2.211 1.00 98.69 119 VAL A CA 1
ATOM 910 C C . VAL A 1 119 ? -10.797 0.864 -1.434 1.00 98.69 119 VAL A C 1
ATOM 912 O O . VAL A 1 119 ? -10.566 0.364 -0.330 1.00 98.69 119 VAL A O 1
ATOM 915 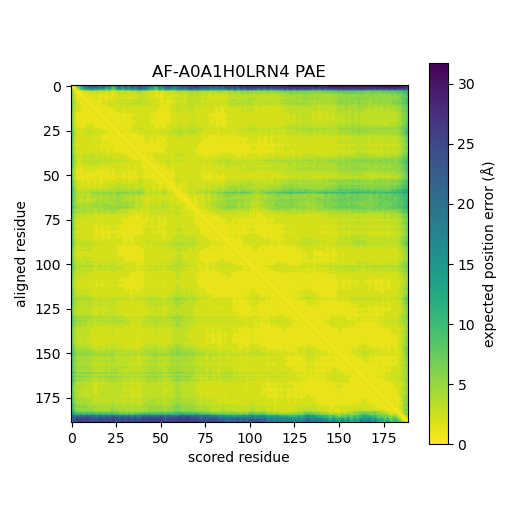N N . GLY A 1 120 ? -11.990 0.777 -2.025 1.00 97.12 120 GLY A N 1
ATOM 916 C CA . GLY A 1 120 ? -13.123 0.034 -1.471 1.00 97.12 120 GLY A CA 1
ATOM 917 C C . GLY A 1 120 ? -12.816 -1.457 -1.283 1.00 97.12 120 GLY A C 1
ATOM 918 O O . GLY A 1 120 ? -11.996 -2.030 -1.994 1.00 97.12 120 GLY A O 1
ATOM 919 N N . GLY A 1 121 ? -13.452 -2.092 -0.295 1.00 97.69 121 GLY A N 1
ATOM 920 C CA . GLY A 1 121 ? -13.226 -3.509 0.037 1.00 97.69 121 GLY A CA 1
ATOM 921 C C . GLY A 1 121 ? -11.941 -3.793 0.830 1.00 97.69 121 GLY A C 1
ATOM 922 O O . GLY A 1 121 ? -11.730 -4.915 1.282 1.00 97.69 121 GLY A O 1
ATOM 923 N N . ALA A 1 122 ? -11.093 -2.788 1.069 1.00 98.62 122 ALA A N 1
ATOM 924 C CA . ALA A 1 122 ? -9.870 -2.943 1.859 1.00 98.62 122 ALA A CA 1
ATOM 925 C C . ALA A 1 122 ? -10.097 -2.973 3.387 1.00 98.62 122 ALA A C 1
ATOM 927 O O . ALA A 1 122 ? -9.149 -3.250 4.125 1.00 98.62 122 ALA A O 1
ATOM 928 N N . GLY A 1 123 ? -11.318 -2.694 3.865 1.00 98.62 123 GL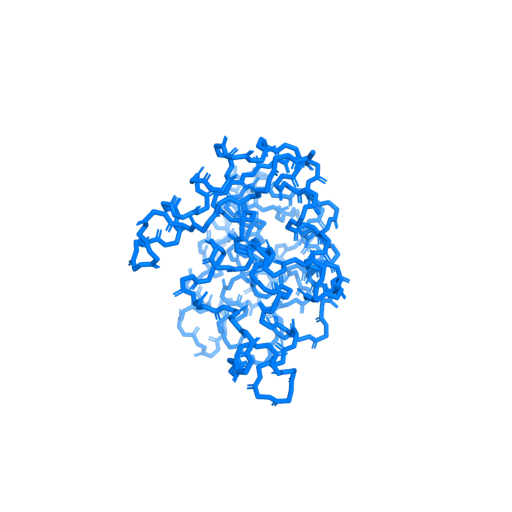Y A N 1
ATOM 929 C CA . GLY A 1 123 ? -11.667 -2.618 5.290 1.00 98.62 123 GLY A CA 1
ATOM 930 C C . GLY A 1 123 ? -11.257 -3.869 6.069 1.00 98.62 123 GLY A C 1
ATOM 931 O O . GLY A 1 123 ? -10.389 -3.791 6.942 1.00 98.62 123 GLY A O 1
ATOM 932 N N . ASP A 1 124 ? -11.776 -5.034 5.676 1.00 98.62 124 ASP A N 1
ATOM 933 C CA . ASP A 1 124 ? -11.502 -6.311 6.346 1.00 98.62 124 ASP A CA 1
ATOM 934 C C . ASP A 1 124 ? -10.010 -6.652 6.382 1.00 98.62 124 ASP A C 1
ATOM 936 O O . ASP A 1 124 ? -9.475 -7.139 7.383 1.00 98.62 124 ASP A O 1
ATOM 940 N N . GLY A 1 125 ? -9.312 -6.404 5.270 1.00 98.69 125 GLY A N 1
ATOM 941 C CA . GLY A 1 125 ? -7.868 -6.605 5.179 1.00 98.69 125 GLY A CA 1
ATOM 942 C C . GLY A 1 125 ? -7.110 -5.703 6.147 1.00 98.69 125 GLY A C 1
ATOM 943 O O . GLY A 1 125 ? -6.217 -6.164 6.860 1.00 98.69 125 GLY A O 1
ATOM 944 N N . ALA A 1 126 ? -7.503 -4.433 6.233 1.00 98.81 126 ALA A N 1
ATOM 945 C CA . ALA A 1 126 ? -6.913 -3.496 7.173 1.00 98.81 126 ALA A CA 1
ATOM 946 C C . ALA A 1 126 ? -7.237 -3.848 8.634 1.00 98.81 126 ALA A C 1
ATOM 948 O O . ALA A 1 126 ? -6.345 -3.753 9.477 1.00 98.81 126 ALA A O 1
ATOM 949 N N . ALA A 1 127 ? -8.444 -4.329 8.940 1.00 98.81 127 ALA A N 1
ATOM 950 C CA . ALA A 1 127 ? -8.800 -4.803 10.277 1.00 98.81 127 ALA A CA 1
ATOM 951 C C . ALA A 1 127 ? -7.938 -5.983 10.728 1.00 98.81 127 ALA A C 1
ATOM 953 O O . ALA A 1 127 ? -7.410 -5.958 11.838 1.00 98.81 127 ALA A O 1
ATOM 954 N N . ARG A 1 128 ? -7.698 -6.973 9.858 1.00 98.62 128 ARG A N 1
ATOM 955 C CA . ARG A 1 128 ? -6.777 -8.082 10.174 1.00 98.62 128 ARG A CA 1
ATOM 956 C C . ARG A 1 128 ? -5.362 -7.587 10.483 1.00 98.62 128 ARG A C 1
ATOM 958 O O . ARG A 1 128 ? -4.711 -8.087 11.396 1.00 98.62 128 ARG A O 1
ATOM 965 N N . LEU A 1 129 ? -4.883 -6.578 9.756 1.00 98.75 129 LEU A N 1
ATOM 966 C CA . LEU A 1 129 ? -3.551 -5.998 9.963 1.00 98.75 129 LEU A CA 1
ATOM 967 C C . LEU A 1 129 ? -3.473 -5.052 11.179 1.00 98.75 129 LEU A C 1
ATOM 969 O O . LEU A 1 129 ? -2.372 -4.686 11.600 1.00 98.75 129 LEU A O 1
ATOM 973 N N . ALA A 1 130 ? -4.602 -4.693 11.800 1.00 98.62 130 ALA A N 1
ATOM 974 C CA . ALA A 1 130 ? -4.642 -3.876 13.013 1.00 98.62 130 ALA A CA 1
ATOM 975 C C . ALA A 1 130 ? -4.045 -4.581 14.243 1.00 98.62 130 ALA A C 1
ATOM 977 O O . ALA A 1 130 ? -3.715 -3.915 15.225 1.00 98.62 130 ALA A O 1
ATOM 978 N N . THR A 1 131 ? -3.874 -5.905 14.206 1.00 97.81 131 THR A N 1
ATOM 979 C CA . THR A 1 131 ? -3.244 -6.711 15.269 1.00 97.81 131 THR A CA 1
ATOM 980 C C . THR A 1 131 ? -1.834 -7.185 14.909 1.00 97.81 131 THR A C 1
ATOM 982 O O . THR A 1 131 ? -1.261 -7.999 15.626 1.00 97.81 131 THR A O 1
ATOM 985 N N . HIS A 1 132 ? -1.254 -6.703 13.805 1.00 98.50 132 HIS A N 1
ATOM 986 C CA . HIS A 1 132 ? 0.073 -7.128 13.358 1.00 98.50 132 HIS A CA 1
ATOM 987 C C . HIS A 1 132 ? 1.166 -6.781 14.393 1.00 98.50 132 HIS A C 1
ATOM 989 O O . HIS A 1 132 ? 1.136 -5.709 15.002 1.00 98.50 132 HIS A O 1
ATOM 995 N N . GLU A 1 133 ? 2.175 -7.644 14.560 1.00 98.06 133 GLU A N 1
ATOM 996 C CA . GLU A 1 133 ? 3.250 -7.471 15.560 1.00 98.06 133 GLU A CA 1
ATOM 997 C C . GLU A 1 133 ? 4.013 -6.142 15.386 1.00 98.06 133 GLU A C 1
ATOM 999 O O . GLU A 1 133 ? 4.311 -5.434 16.346 1.00 98.06 133 GLU A O 1
ATOM 1004 N N . LEU A 1 134 ? 4.267 -5.761 14.131 1.00 98.38 134 LEU A N 1
ATOM 1005 C CA . LEU A 1 134 ? 4.937 -4.521 13.761 1.00 98.38 134 LEU A CA 1
ATOM 1006 C C . LEU A 1 134 ? 4.033 -3.285 13.952 1.00 98.38 134 LEU A C 1
ATOM 1008 O O . LEU A 1 134 ? 3.051 -3.126 13.219 1.00 98.38 134 LEU A O 1
ATOM 1012 N N . PRO A 1 135 ? 4.424 -2.311 14.794 1.00 98.56 135 PRO A N 1
ATOM 1013 C CA . PRO A 1 135 ? 3.626 -1.105 15.054 1.00 98.56 135 PRO A CA 1
ATOM 1014 C C . PRO A 1 135 ? 3.388 -0.241 13.813 1.00 98.56 135 PRO A C 1
ATOM 1016 O O . PRO A 1 135 ? 2.345 0.399 13.669 1.00 98.56 135 PRO A O 1
ATOM 1019 N N . ARG A 1 136 ? 4.343 -0.235 12.873 1.00 98.25 136 ARG A N 1
ATOM 1020 C CA . ARG A 1 136 ? 4.197 0.485 11.598 1.00 98.25 136 ARG A CA 1
ATOM 1021 C C . ARG A 1 136 ? 3.054 -0.071 10.746 1.00 98.25 136 ARG A C 1
ATOM 1023 O O . ARG A 1 136 ? 2.323 0.711 10.146 1.00 98.25 136 ARG A O 1
ATOM 1030 N N . VAL A 1 137 ? 2.858 -1.393 10.746 1.00 98.81 137 VAL A N 1
ATOM 1031 C CA . VAL A 1 137 ? 1.765 -2.041 10.008 1.00 98.81 137 VAL A CA 1
ATOM 1032 C C . VAL A 1 137 ? 0.435 -1.657 10.647 1.00 98.81 137 VAL A C 1
ATOM 1034 O O . VAL A 1 137 ? -0.433 -1.143 9.948 1.00 98.81 137 VAL A O 1
ATOM 1037 N N . ARG A 1 138 ? 0.324 -1.743 11.981 1.00 98.81 138 ARG A N 1
ATOM 1038 C CA . ARG A 1 138 ? -0.871 -1.288 12.717 1.00 98.81 138 ARG A CA 1
ATOM 1039 C C . ARG A 1 138 ? -1.188 0.189 12.472 1.00 98.81 138 ARG A C 1
ATOM 1041 O O . ARG A 1 138 ? -2.336 0.555 12.247 1.00 98.81 138 ARG A O 1
ATOM 1048 N N . THR A 1 139 ? -0.169 1.049 12.441 1.00 98.88 139 THR A N 1
ATOM 1049 C CA . THR A 1 139 ? -0.334 2.483 12.139 1.00 98.88 139 THR A CA 1
ATOM 1050 C C . THR A 1 139 ? -0.936 2.695 10.748 1.00 98.88 139 THR A C 1
ATOM 1052 O O . THR A 1 139 ? -1.821 3.534 10.571 1.00 98.88 139 THR A O 1
ATOM 1055 N N . HIS A 1 140 ? -0.460 1.951 9.746 1.00 98.88 140 HIS A N 1
ATOM 1056 C CA . HIS A 1 140 ? -0.998 2.019 8.390 1.00 98.88 140 HIS A CA 1
ATOM 1057 C C . HIS A 1 140 ? -2.391 1.389 8.278 1.00 98.88 140 HIS A C 1
ATOM 1059 O O . HIS A 1 140 ? -3.220 1.940 7.558 1.00 98.88 140 HIS A O 1
ATOM 1065 N N . ALA A 1 141 ? -2.680 0.338 9.049 1.00 98.94 141 ALA A N 1
ATOM 1066 C CA . ALA A 1 141 ? -4.011 -0.249 9.164 1.00 98.94 141 ALA A CA 1
ATOM 1067 C C . ALA A 1 141 ? -5.027 0.781 9.662 1.00 98.94 141 ALA A C 1
ATOM 1069 O O . ALA A 1 141 ? -6.053 0.978 9.022 1.00 98.94 141 ALA A O 1
ATOM 1070 N N . MET A 1 142 ? -4.700 1.532 10.720 1.00 98.88 142 MET A N 1
ATOM 1071 C CA . MET A 1 142 ? -5.579 2.595 11.223 1.00 98.88 142 MET A CA 1
ATOM 1072 C C . MET A 1 142 ? -5.839 3.676 10.171 1.00 98.88 142 MET A C 1
ATOM 1074 O O . MET A 1 142 ? -6.965 4.134 10.010 1.00 98.88 142 MET A O 1
ATOM 1078 N N . ARG A 1 143 ? -4.812 4.073 9.410 1.00 98.88 143 ARG A N 1
ATOM 1079 C CA . ARG A 1 143 ? -4.978 5.062 8.331 1.00 98.88 143 ARG A CA 1
ATOM 1080 C C . ARG A 1 143 ? -5.891 4.552 7.218 1.00 98.88 143 ARG A C 1
ATOM 1082 O O . ARG A 1 143 ? -6.713 5.327 6.745 1.00 98.88 143 ARG A O 1
ATOM 1089 N N . ALA A 1 144 ? -5.741 3.290 6.819 1.00 98.88 144 ALA A N 1
ATOM 1090 C CA . ALA A 1 144 ? -6.602 2.667 5.821 1.00 98.88 144 ALA A CA 1
ATOM 1091 C C . ALA A 1 144 ? -8.041 2.561 6.337 1.00 98.88 144 ALA A C 1
ATOM 1093 O O . ALA A 1 144 ? -8.940 3.070 5.682 1.00 98.88 144 ALA A O 1
ATOM 1094 N N . LEU A 1 145 ? -8.257 2.030 7.545 1.00 98.88 145 LEU A N 1
ATOM 1095 C CA . LEU A 1 145 ? -9.585 1.942 8.162 1.00 98.88 145 LEU A CA 1
ATOM 1096 C C . LEU A 1 145 ? -10.265 3.308 8.287 1.00 98.88 145 LEU A C 1
ATOM 1098 O O . LEU A 1 145 ? -11.436 3.432 7.963 1.00 98.88 145 LEU A O 1
ATOM 1102 N N . GLY A 1 146 ? -9.537 4.360 8.663 1.00 98.69 146 GLY A N 1
ATOM 1103 C CA . GLY A 1 146 ? -10.096 5.715 8.685 1.00 98.69 146 GLY A CA 1
ATOM 1104 C C . GLY A 1 146 ? -10.540 6.235 7.310 1.00 98.69 146 GLY A C 1
ATOM 1105 O O . GLY A 1 146 ? -11.399 7.109 7.242 1.00 98.69 146 GLY A O 1
ATOM 1106 N N . ALA A 1 147 ? -9.942 5.738 6.226 1.00 98.56 147 ALA A N 1
ATOM 1107 C CA . ALA A 1 147 ? -10.246 6.151 4.858 1.00 98.56 147 ALA A CA 1
ATOM 1108 C C . ALA A 1 147 ? -11.334 5.290 4.199 1.00 98.56 147 ALA A C 1
ATOM 1110 O O . ALA A 1 147 ? -12.148 5.826 3.460 1.00 98.56 147 ALA A O 1
ATOM 1111 N N . VAL A 1 148 ? -11.355 3.978 4.454 1.00 98.38 148 VAL A N 1
ATOM 1112 C CA . VAL A 1 148 ? -12.192 3.015 3.705 1.00 98.38 148 VAL A CA 1
ATOM 1113 C C . VAL A 1 148 ? -13.011 2.079 4.584 1.00 98.38 148 VAL A C 1
ATOM 1115 O O . VAL A 1 148 ? -13.843 1.347 4.062 1.00 98.38 148 VAL A O 1
ATOM 1118 N N . GLY A 1 149 ? -12.784 2.089 5.897 1.00 97.75 149 GLY A N 1
ATOM 1119 C CA . GLY A 1 149 ? -13.589 1.328 6.841 1.00 97.75 149 GLY A CA 1
ATOM 1120 C C . GLY A 1 149 ? -15.022 1.853 6.910 1.00 97.75 149 GLY A C 1
ATOM 1121 O O . 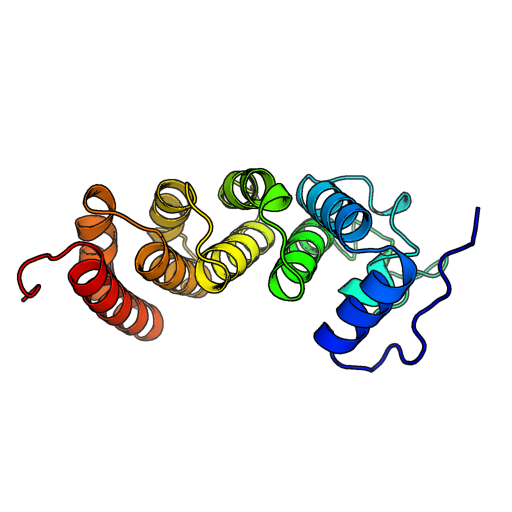GLY A 1 149 ? -15.319 3.001 6.547 1.00 97.75 149 GLY A O 1
ATOM 1122 N N . ASP A 1 150 ? -15.893 0.988 7.404 1.00 97.38 150 ASP A N 1
ATOM 1123 C CA . ASP A 1 150 ? -17.302 1.252 7.670 1.00 97.38 150 ASP A CA 1
ATOM 1124 C C . ASP A 1 150 ? -17.628 1.028 9.161 1.00 97.38 150 ASP A C 1
ATOM 1126 O O . ASP A 1 150 ? -16.738 0.941 10.014 1.00 97.38 150 ASP A O 1
ATOM 1130 N N . THR A 1 151 ? -18.917 0.962 9.491 1.00 96.75 151 THR A N 1
ATOM 1131 C CA . THR A 1 151 ? -19.400 0.827 10.866 1.00 96.75 151 THR A CA 1
ATOM 1132 C C . THR A 1 151 ? -18.892 -0.437 11.566 1.00 96.75 151 THR A C 1
ATOM 1134 O O . THR A 1 151 ? -18.647 -0.382 12.771 1.00 96.75 151 THR A O 1
ATOM 1137 N N . GLU A 1 152 ? -18.681 -1.554 10.859 1.00 97.19 152 GLU A N 1
ATOM 1138 C CA . GLU A 1 152 ? -18.226 -2.807 11.487 1.00 97.19 152 GLU A CA 1
ATOM 1139 C C . GLU A 1 152 ? -16.765 -2.727 11.961 1.00 97.19 152 GLU A C 1
ATOM 1141 O O . GLU A 1 152 ? -16.341 -3.442 12.868 1.00 97.19 152 GLU A O 1
ATOM 1146 N N . HIS A 1 153 ? -16.010 -1.775 11.411 1.00 98.31 153 HIS A N 1
ATOM 1147 C CA . HIS A 1 153 ? -14.599 -1.560 11.701 1.00 98.31 153 HIS A CA 1
ATOM 1148 C C . HIS A 1 153 ? -14.346 -0.632 12.898 1.00 98.31 153 HIS A C 1
ATOM 1150 O O . HIS A 1 153 ? -13.213 -0.537 13.375 1.00 98.31 153 HIS A O 1
ATOM 1156 N N . VAL A 1 154 ? -15.371 0.074 13.388 1.00 97.94 154 VAL A N 1
ATOM 1157 C CA . VAL A 1 154 ? -15.226 1.122 14.415 1.00 97.94 154 VAL A CA 1
ATOM 1158 C C . VAL A 1 154 ? -14.602 0.580 15.700 1.00 97.94 154 VAL A C 1
ATOM 1160 O O . VAL A 1 154 ? -13.682 1.197 16.238 1.00 97.94 154 VAL A O 1
ATOM 1163 N N . GLU A 1 155 ? -15.038 -0.591 16.164 1.00 97.56 155 GLU A N 1
ATOM 1164 C CA . GLU A 1 155 ? -14.515 -1.179 17.403 1.00 97.56 155 GLU A CA 1
ATOM 1165 C C . GLU A 1 155 ? -13.054 -1.626 17.261 1.00 97.56 155 GLU A C 1
ATOM 1167 O O . GLU A 1 155 ? -12.253 -1.377 18.159 1.00 97.56 155 GLU A O 1
ATOM 1172 N N . VAL A 1 156 ? -12.651 -2.142 16.093 1.00 98.31 156 VAL A N 1
ATOM 1173 C CA . VAL A 1 156 ? -11.239 -2.461 15.805 1.00 98.31 156 VAL A CA 1
ATOM 1174 C C . VAL A 1 156 ? -10.357 -1.216 15.928 1.00 98.31 156 VAL A C 1
ATOM 1176 O O . VAL A 1 156 ? -9.249 -1.277 16.466 1.00 98.31 156 VAL A O 1
ATOM 1179 N N . VAL A 1 157 ? -10.836 -0.067 15.445 1.00 98.50 157 VAL A N 1
ATOM 1180 C CA . VAL A 1 157 ? -10.104 1.199 15.570 1.00 98.50 157 VAL A CA 1
ATOM 1181 C C . VAL A 1 157 ? -10.102 1.690 17.022 1.00 98.50 157 VAL A C 1
ATOM 1183 O O . VAL A 1 157 ? -9.061 2.137 17.507 1.00 98.50 157 VAL A O 1
ATOM 1186 N N . ARG A 1 158 ? -11.227 1.571 17.739 1.00 97.88 158 ARG A N 1
ATOM 1187 C CA . ARG A 1 158 ? -11.348 1.958 19.154 1.00 97.88 158 ARG A CA 1
ATOM 1188 C C . ARG A 1 158 ? -10.355 1.210 20.036 1.00 97.88 158 ARG A C 1
ATOM 1190 O O . ARG A 1 158 ? -9.651 1.844 20.815 1.00 97.88 158 ARG A O 1
ATOM 1197 N N . GLU A 1 159 ? -10.209 -0.099 19.853 1.00 97.81 159 GLU A N 1
ATOM 1198 C CA . GLU A 1 159 ? -9.235 -0.911 20.594 1.00 97.81 159 GLU A CA 1
ATOM 1199 C C . GLU A 1 159 ? -7.778 -0.459 20.403 1.00 97.81 159 GLU A C 1
ATOM 1201 O O . GLU A 1 159 ? -6.905 -0.788 21.208 1.00 97.81 159 GLU A O 1
ATOM 1206 N N . ARG A 1 160 ? -7.456 0.250 19.315 1.00 98.50 160 ARG A N 1
ATOM 1207 C CA . ARG A 1 160 ? -6.102 0.766 19.063 1.00 98.50 160 ARG A CA 1
ATOM 1208 C C . ARG A 1 160 ? -5.834 2.127 19.704 1.00 98.50 160 ARG A C 1
ATOM 1210 O O . ARG A 1 160 ? -4.691 2.586 19.656 1.00 98.50 160 ARG A O 1
ATOM 1217 N N . LEU A 1 161 ? -6.821 2.745 20.358 1.00 98.50 161 LEU A N 1
ATOM 1218 C CA . LEU A 1 161 ? -6.599 3.919 21.211 1.00 98.50 161 LEU A CA 1
ATOM 1219 C C . LEU A 1 161 ? -5.711 3.606 22.420 1.00 98.50 161 LEU A C 1
ATOM 1221 O O . LEU A 1 161 ? -4.998 4.497 22.870 1.00 98.50 161 LEU A O 1
ATOM 1225 N N . ASP A 1 162 ? -5.693 2.353 22.873 1.00 97.88 162 ASP A N 1
ATOM 1226 C CA . ASP A 1 162 ? -4.879 1.878 23.998 1.00 97.88 162 ASP A CA 1
ATOM 1227 C C . ASP A 1 162 ? -3.611 1.127 23.552 1.00 97.88 162 ASP A C 1
ATOM 1229 O O . ASP A 1 162 ? -2.940 0.489 24.363 1.00 97.88 162 ASP A O 1
ATOM 1233 N N . ASP A 1 163 ? -3.246 1.198 22.264 1.00 98.69 163 ASP A N 1
ATOM 1234 C CA . ASP A 1 163 ? -2.027 0.555 21.759 1.00 98.69 163 ASP A CA 1
ATOM 1235 C C . ASP A 1 163 ? -0.787 1.064 22.509 1.00 98.69 163 ASP A C 1
ATOM 1237 O O . ASP A 1 163 ? -0.649 2.259 22.783 1.00 98.69 163 ASP A O 1
ATOM 1241 N N . GLU A 1 164 ? 0.163 0.179 22.805 1.00 98.19 164 GLU A N 1
ATOM 1242 C CA . GLU A 1 164 ? 1.399 0.528 23.516 1.00 98.19 164 GLU A CA 1
ATOM 1243 C C . GLU A 1 164 ? 2.205 1.630 22.777 1.00 98.19 164 GLU A C 1
ATOM 1245 O O . GLU A 1 164 ? 2.847 2.482 23.405 1.00 98.19 164 GLU A O 1
ATOM 1250 N N . HIS A 1 165 ? 2.102 1.698 21.442 1.00 98.69 165 HIS A N 1
ATOM 1251 C CA . HIS A 1 165 ? 2.828 2.647 20.602 1.00 98.69 165 HIS A CA 1
ATOM 1252 C C . HIS A 1 165 ? 2.029 3.930 20.351 1.00 98.69 165 HIS A C 1
ATOM 1254 O O . HIS A 1 165 ? 0.945 3.930 19.766 1.00 98.69 165 HIS A O 1
ATOM 1260 N N . ALA A 1 166 ? 2.626 5.076 20.691 1.00 98.50 166 ALA A N 1
ATOM 1261 C CA . ALA A 1 166 ? 1.982 6.384 20.555 1.00 98.50 166 ALA A CA 1
ATOM 1262 C C . ALA A 1 166 ? 1.584 6.742 19.110 1.00 98.50 166 ALA A C 1
ATOM 1264 O O . ALA A 1 166 ? 0.591 7.441 18.906 1.00 98.50 166 ALA A O 1
ATOM 1265 N N . ASP A 1 167 ? 2.341 6.284 18.107 1.00 98.56 167 ASP A N 1
ATOM 1266 C CA . ASP A 1 167 ? 1.991 6.477 16.694 1.00 98.56 167 ASP A CA 1
ATOM 1267 C C . ASP A 1 167 ? 0.702 5.750 16.306 1.00 98.56 167 ASP A C 1
ATOM 1269 O O . ASP A 1 167 ? -0.112 6.319 15.574 1.00 98.56 167 ASP A O 1
ATOM 1273 N N . VAL A 1 168 ? 0.490 4.542 16.838 1.00 98.88 168 VAL A N 1
ATOM 1274 C CA . VAL A 1 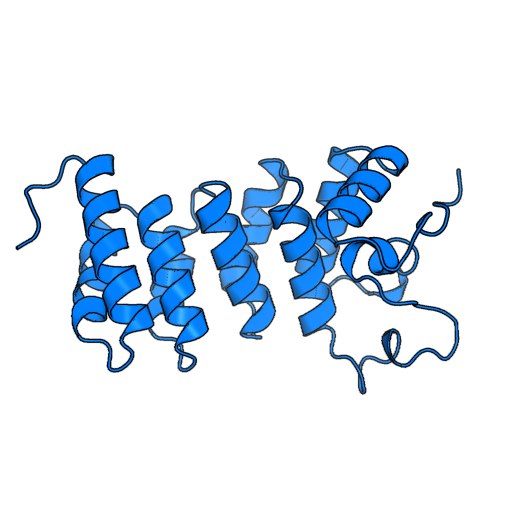168 ? -0.718 3.752 16.586 1.00 98.88 168 VAL A CA 1
ATOM 1275 C C . VAL A 1 168 ? -1.917 4.414 17.258 1.00 98.88 168 VAL A C 1
ATOM 1277 O O . VAL A 1 168 ? -2.897 4.685 16.569 1.00 98.88 168 VAL A O 1
ATOM 1280 N N . ARG A 1 169 ? -1.803 4.810 18.536 1.00 98.81 169 ARG A N 1
ATOM 1281 C CA . ARG A 1 169 ? -2.872 5.543 19.248 1.00 98.81 169 ARG A CA 1
ATOM 1282 C C . ARG A 1 169 ? -3.297 6.813 18.514 1.00 98.81 169 ARG A C 1
ATOM 1284 O O . ARG A 1 169 ? -4.481 7.063 18.305 1.00 98.81 169 ARG A O 1
ATOM 1291 N N . ARG A 1 170 ? -2.322 7.611 18.056 1.00 98.75 170 ARG A N 1
ATOM 1292 C CA . ARG A 1 170 ? -2.582 8.830 17.267 1.00 98.75 170 ARG A CA 1
ATOM 1293 C C . ARG A 1 170 ? -3.258 8.528 15.933 1.00 98.75 170 ARG A C 1
ATOM 1295 O O . ARG A 1 170 ? -4.069 9.331 15.476 1.00 98.75 170 ARG A O 1
ATOM 1302 N N . ALA A 1 171 ? -2.892 7.430 15.277 1.00 98.75 171 ALA A N 1
ATOM 1303 C CA . ALA A 1 171 ? -3.529 7.021 14.033 1.00 98.75 171 ALA A CA 1
ATOM 1304 C C . ALA A 1 171 ? -4.965 6.531 14.271 1.00 98.75 171 ALA A C 1
ATOM 1306 O O . ALA A 1 171 ? -5.838 6.909 13.498 1.00 98.75 171 ALA A O 1
ATOM 1307 N N . ALA A 1 172 ? -5.208 5.778 15.347 1.00 98.75 172 ALA A N 1
ATOM 1308 C CA . ALA A 1 172 ? -6.526 5.297 15.751 1.00 98.75 172 ALA A CA 1
ATOM 1309 C C . ALA A 1 172 ? -7.490 6.452 16.061 1.00 98.75 172 ALA A C 1
ATOM 1311 O O . ALA A 1 172 ? -8.561 6.523 15.468 1.00 98.75 172 ALA A O 1
ATOM 1312 N N . ALA A 1 173 ? -7.072 7.427 16.876 1.00 98.50 173 ALA A N 1
ATOM 1313 C CA . ALA A 1 173 ? -7.886 8.611 17.175 1.00 98.50 173 ALA A CA 1
ATOM 1314 C C . ALA A 1 173 ? -8.311 9.358 15.897 1.00 98.50 173 ALA A C 1
ATOM 1316 O O . ALA A 1 173 ? -9.489 9.613 15.666 1.00 98.50 173 ALA A O 1
ATOM 1317 N N . ARG A 1 174 ? -7.356 9.605 14.991 1.00 98.44 174 ARG A N 1
ATOM 1318 C CA . ARG A 1 174 ? -7.629 10.246 13.694 1.00 98.44 174 ARG A CA 1
ATOM 1319 C C . ARG A 1 174 ? -8.470 9.390 12.746 1.00 98.44 174 ARG A C 1
ATOM 1321 O O . ARG A 1 174 ? -9.017 9.923 11.782 1.00 98.44 174 ARG A O 1
ATOM 1328 N N . ALA A 1 175 ? -8.467 8.073 12.912 1.00 98.50 175 ALA A N 1
ATOM 1329 C CA . ALA A 1 175 ? -9.278 7.167 12.114 1.00 98.50 175 ALA A CA 1
ATOM 1330 C C . ALA A 1 175 ? -10.728 7.174 12.608 1.00 98.50 175 ALA A C 1
ATOM 1332 O O . ALA A 1 175 ? -11.624 7.281 11.780 1.00 98.50 175 ALA A O 1
ATOM 1333 N N . LEU A 1 176 ? -10.952 7.187 13.926 1.00 98.25 176 LEU A N 1
ATOM 1334 C CA . LEU A 1 176 ? -12.281 7.358 14.520 1.00 98.25 176 LEU A CA 1
ATOM 1335 C C . LEU A 1 176 ? -12.920 8.690 14.134 1.00 98.25 176 LEU A C 1
ATOM 1337 O O . LEU A 1 176 ? -14.074 8.699 13.727 1.00 98.25 176 LEU A O 1
ATOM 1341 N N . GLU A 1 177 ? -12.171 9.796 14.187 1.00 97.19 177 GLU A N 1
ATOM 1342 C CA . GLU A 1 177 ? -12.658 11.105 13.726 1.00 97.19 177 GLU A CA 1
ATOM 1343 C C . GLU A 1 177 ? -13.142 11.045 12.269 1.00 97.19 177 GLU A C 1
ATOM 1345 O O . GLU A 1 177 ? -14.232 11.513 11.946 1.00 97.19 177 GLU A O 1
ATOM 1350 N N . ARG A 1 178 ? -12.351 10.425 11.382 1.00 97.19 178 ARG A N 1
ATOM 1351 C CA . ARG A 1 178 ? -12.716 10.279 9.967 1.00 97.19 178 ARG A CA 1
ATOM 1352 C C . ARG A 1 178 ? -13.917 9.368 9.760 1.00 97.19 178 ARG A C 1
ATOM 1354 O O . ARG A 1 178 ? -14.773 9.703 8.950 1.00 97.19 178 ARG A O 1
ATOM 1361 N N . LEU A 1 179 ? -13.977 8.242 10.468 1.00 97.06 179 LEU A N 1
ATOM 1362 C CA . LEU A 1 179 ? -15.108 7.318 10.407 1.00 97.06 179 LEU A CA 1
ATOM 1363 C C . LEU A 1 179 ? -16.385 8.001 10.891 1.00 97.06 179 LEU A C 1
ATOM 1365 O O . LEU A 1 179 ? -17.390 7.939 10.196 1.00 97.06 179 LEU A O 1
ATOM 1369 N N . ALA A 1 180 ? -16.332 8.721 12.013 1.00 95.50 180 ALA A N 1
ATOM 1370 C CA . ALA A 1 180 ? -17.476 9.461 12.529 1.00 95.50 180 ALA A CA 1
ATOM 1371 C C . ALA A 1 180 ? -17.984 10.503 11.522 1.00 95.50 180 ALA A C 1
ATOM 1373 O O . ALA A 1 180 ? -19.183 10.571 11.280 1.00 95.50 180 ALA A O 1
ATOM 1374 N N . MET A 1 181 ? -17.077 11.247 10.876 1.00 95.44 181 MET A N 1
ATOM 1375 C CA . MET A 1 181 ? -17.441 12.205 9.825 1.00 95.44 181 MET A CA 1
ATOM 1376 C C . MET A 1 181 ? -18.004 11.545 8.558 1.00 95.44 181 MET A C 1
ATOM 1378 O O . MET A 1 181 ? -18.903 12.098 7.940 1.00 95.44 181 MET A O 1
ATOM 1382 N N . ARG A 1 182 ? -17.444 10.412 8.119 1.00 95.94 182 ARG A N 1
ATOM 1383 C CA . ARG A 1 182 ? -17.856 9.727 6.878 1.00 95.94 182 ARG A CA 1
ATOM 1384 C C . ARG A 1 182 ? -19.157 8.943 7.026 1.00 95.94 182 ARG A C 1
ATOM 1386 O O . ARG A 1 182 ? -19.855 8.757 6.036 1.00 95.94 182 ARG A O 1
ATOM 1393 N N . LEU A 1 183 ? -19.420 8.428 8.223 1.00 95.38 183 LEU A N 1
ATOM 1394 C CA . LEU A 1 183 ? -20.522 7.510 8.516 1.00 95.38 183 LEU A CA 1
ATOM 1395 C C . LEU A 1 183 ? -21.625 8.166 9.361 1.00 95.38 183 LEU A C 1
ATOM 1397 O O . LEU A 1 183 ? -22.517 7.460 9.824 1.00 95.38 183 LEU A O 1
ATOM 1401 N N . ASP A 1 184 ? -21.541 9.483 9.589 1.00 93.38 184 ASP A N 1
ATOM 1402 C CA . ASP A 1 184 ? -22.464 10.268 10.420 1.00 93.38 184 ASP A CA 1
ATOM 1403 C C . ASP A 1 184 ? -22.721 9.637 11.804 1.00 93.38 184 ASP A C 1
ATOM 1405 O O . ASP A 1 184 ? -23.853 9.565 12.288 1.00 93.38 184 ASP A O 1
ATOM 1409 N N . LEU A 1 185 ? -21.657 9.153 12.454 1.00 88.31 185 LEU A N 1
ATOM 1410 C CA . LEU A 1 185 ? -21.751 8.573 13.797 1.00 88.31 185 LEU A CA 1
ATOM 1411 C C . LEU A 1 185 ? -21.794 9.677 14.854 1.00 88.31 185 LEU A C 1
ATOM 1413 O O . LEU A 1 185 ? -21.189 10.741 14.696 1.00 88.31 185 LEU A O 1
ATOM 1417 N N . GLU A 1 186 ? -22.457 9.396 15.976 1.00 80.56 186 GLU A N 1
ATOM 1418 C CA . GLU A 1 186 ? -22.358 10.263 17.148 1.00 80.56 186 GLU A CA 1
ATOM 1419 C C . GLU A 1 186 ? -20.889 10.424 17.585 1.00 80.56 186 GLU A C 1
ATOM 1421 O O . GLU A 1 186 ? -20.085 9.502 17.397 1.00 80.56 186 GLU A O 1
ATOM 1426 N N . PRO A 1 187 ? -20.516 11.584 18.165 1.00 66.31 187 PRO A N 1
ATOM 1427 C CA . PRO A 1 187 ? -19.157 11.831 18.619 1.00 66.31 187 PRO A CA 1
ATOM 1428 C C . PRO A 1 187 ? -18.672 10.694 19.511 1.00 66.31 187 PRO A C 1
ATOM 1430 O O . PRO A 1 187 ? -19.291 10.375 20.525 1.00 66.31 187 PRO A O 1
ATOM 1433 N N . ILE A 1 188 ? -17.565 10.081 19.107 1.00 62.91 188 ILE A N 1
ATOM 1434 C CA . ILE A 1 188 ? -16.994 8.948 19.817 1.00 62.91 188 ILE A CA 1
ATOM 1435 C C . ILE A 1 188 ? -16.254 9.500 21.051 1.00 62.91 188 ILE A C 1
ATOM 1437 O O . ILE A 1 188 ? -15.305 10.262 20.852 1.00 62.91 188 ILE A O 1
ATOM 1441 N N . PRO A 1 189 ? -16.706 9.196 22.288 1.00 55.81 189 PRO A N 1
ATOM 1442 C CA . PRO A 1 189 ? -16.122 9.743 23.514 1.00 55.81 189 PRO A CA 1
ATOM 1443 C C . PRO A 1 189 ? -14.711 9.219 23.791 1.00 55.81 189 PRO A C 1
ATOM 1445 O O . PRO A 1 189 ? -14.386 8.100 23.322 1.00 55.81 189 PRO A O 1
#

Organism: NCBI:txid1005944

Sequence (189 aa):
MSRLPPPRDLEAPIPVLVRELVEHLGGAPFVAVCTDLLGGADRGEHLLVLPYLTGHTFADGDATRDPDTWPDLWVRAWGARGLLHVWDDLASDAVVAGLGDVDWRPAEMCLKVAARHEVGGAGDGAARLATHELPRVRTHAMRALGAVGDTEHVEVVRERLDDEHADVRRAAARALERLAMRLDLEPIP